Protein AF-0000000082428723 (afdb_homodimer)

Secondary structure (DSSP, 8-state):
----------PPEEEEEEEEE--STT------EEEEEEETTSEEEEES-HHHHHB-S-TT--TT-TT-EEEEEEEEPPPSS-EEEEEEEE---STT--EEEEEEEEEEEETTEEEEEEEEEEEEEE-SSSTT--SEEEEE-S-GGGTTPPPEEEEPP--S------/----------PPEEEEEEEEE--STT------EEEEEEETTSEEEEES-HHHHHB-S-TT--TT-TT-EEEEEEEEPPPSS-EEEEEEEE---STT--EEEEEEEEEEEETTEEEEEEEEEEEEEE-SSSTT--SEEEEE-S-GGGTTPPPEEEEPP--S------

Organism: Cannabis sativa (NCBI:txid3483)

Foldseek 3Di:
DPPPPVPPPADWKKKKKKWFFAQPVLQFAQWFKKKWWDALQQEIEIEGGQCQQFWDPDPPDRPQDRGDITMGMHTDHDDDHATFKMKMFTPQDDDSHKHFTQKMKMWMDDDVGDIDIDIGGFRDILDCPDPVNHRMTIDGRHDPVSVPHHHHYDYGDRPDPPPPPD/DPPPPVPPPADWKKKKKKWFFAQPVLQFAQWFKKKWWDALQQEIEIEGGQCQQFWDPDPPDRPQDRGDITMGMHTDHDDDHATFKMKMFTPQDDDSHKHFTQKMKMWMDDDVGDIDIDIGGFRDILDCPDPVNHRMTIDGRHDPVSVPDHHHYDYGDRPDPPPPPD

Nearest PDB structures (foldseek):
  2p0m-assembly1_A  TM=7.963E-01  e=2.956E-05  Oryctolagus cuniculus
  1lox-assembly1_A  TM=7.844E-01  e=3.499E-05  Oryctolagus cuniculus
  3v92-assembly1_B  TM=7.304E-01  e=1.206E-04  Homo sapiens
  1olp-assembly3_C  TM=6.688E-01  e=3.728E-03  Clostridium sardiniense
  1eth-assembly1_A  TM=5.389E-01  e=3.149E-03  Sus scrofa

Radius of gyration: 21.17 Å; Cα contacts (8 Å, |Δi|>4): 869; chains: 2; bounding box: 64×64×46 Å

InterPro domains:
  IPR001024 PLAT/LH2 domain [PF01477] (15-134)
  IPR001024 PLAT/LH2 domain [PS50095] (13-140)
  IPR036392 PLAT/LH2 domain superfamily [SSF49723] (14-131)

Solvent-accessible surface area (backbone atoms only — not comparable to full-atom values): 17697 Å² total; per-residue (Å²): 132,85,74,72,68,78,76,81,67,76,73,58,17,40,42,36,37,37,36,32,21,25,72,49,88,76,14,21,30,73,38,49,40,31,41,33,39,25,21,49,76,22,40,29,40,33,38,65,36,45,60,74,32,16,52,51,76,34,69,86,56,75,64,50,28,53,55,35,75,43,47,29,46,40,47,25,71,65,70,95,50,63,66,32,30,40,40,40,32,48,68,60,37,63,80,72,26,31,26,25,36,35,31,41,35,42,36,38,36,39,87,98,39,80,67,44,74,43,78,43,80,59,69,42,41,32,14,78,86,41,77,82,46,28,41,59,52,78,45,78,68,42,66,64,93,37,72,81,42,75,70,47,72,45,70,37,56,66,31,61,64,72,76,69,83,117,132,84,74,71,67,78,74,82,68,76,72,58,16,39,42,36,37,37,35,32,20,26,73,49,88,76,13,21,29,73,38,49,40,29,40,34,38,25,21,51,78,22,41,30,39,32,37,66,36,47,60,73,31,16,50,50,75,33,71,88,57,73,64,51,28,54,55,34,75,42,47,29,47,39,48,24,70,66,71,94,50,63,66,32,31,40,40,41,32,48,70,61,38,62,80,72,28,31,27,25,37,35,33,41,34,42,35,38,35,39,86,98,38,80,66,43,72,42,79,43,82,58,69,41,42,31,14,80,88,41,75,82,46,29,41,59,52,77,47,78,68,44,65,64,93,40,73,80,42,76,70,48,73,45,70,37,56,66,32,61,64,73,75,69,84,115

Structure (mmCIF, N/CA/C/O backbone):
data_AF-0000000082428723-model_v1
#
loop_
_entity.id
_entity.type
_entity.pdbx_description
1 polymer 'PLAT domain-containing protein'
#
loop_
_atom_site.group_PDB
_atom_site.id
_atom_site.type_symbol
_atom_site.label_atom_id
_atom_site.label_alt_id
_atom_site.label_comp_id
_atom_site.label_asym_id
_atom_site.label_entity_id
_atom_site.label_seq_id
_atom_site.pdbx_PDB_ins_code
_atom_site.Cartn_x
_atom_site.Cartn_y
_atom_site.Cartn_z
_atom_site.occupancy
_atom_site.B_iso_or_equiv
_atom_site.auth_seq_id
_atom_site.auth_comp_id
_atom_site.auth_asym_id
_atom_site.auth_atom_id
_atom_site.pdbx_PDB_model_num
ATOM 1 N N . MET A 1 1 ? 29.528 -7.958 -28.579 1 22.84 1 MET A N 1
ATOM 2 C CA . MET A 1 1 ? 28.356 -7.12 -28.341 1 22.84 1 MET A CA 1
ATOM 3 C C . MET A 1 1 ? 27.742 -7.416 -26.977 1 22.84 1 MET A C 1
ATOM 5 O O . MET A 1 1 ? 27.227 -8.511 -26.748 1 22.84 1 MET A O 1
ATOM 9 N N . ASN A 1 2 ? 28.43 -6.98 -25.869 1 23.1 2 ASN A N 1
ATOM 10 C CA . ASN A 1 2 ? 28.106 -7.224 -24.467 1 23.1 2 ASN A CA 1
ATOM 11 C C . ASN A 1 2 ? 26.688 -6.772 -24.132 1 23.1 2 ASN A C 1
ATOM 13 O O . ASN A 1 2 ? 26.385 -5.579 -24.175 1 23.1 2 ASN A O 1
ATOM 17 N N . ASN A 1 3 ? 25.653 -7.472 -24.641 1 25.14 3 ASN A N 1
ATOM 18 C CA . ASN A 1 3 ? 24.263 -7.204 -24.286 1 25.14 3 ASN A CA 1
ATOM 19 C C . ASN A 1 3 ? 24.11 -6.923 -22.794 1 25.14 3 ASN A C 1
ATOM 21 O O . ASN A 1 3 ? 24.25 -7.828 -21.97 1 25.14 3 ASN A O 1
ATOM 25 N N . HIS A 1 4 ? 24.62 -5.783 -22.332 1 27.81 4 HIS A N 1
ATOM 26 C CA . HIS A 1 4 ? 24.3 -5.319 -20.987 1 27.81 4 HIS A CA 1
ATOM 27 C C . HIS A 1 4 ? 22.858 -5.648 -20.619 1 27.81 4 HIS A C 1
ATOM 29 O O . HIS A 1 4 ? 21.922 -5.11 -21.216 1 27.81 4 HIS A O 1
ATOM 35 N N . VAL A 1 5 ? 22.477 -6.916 -20.293 1 30.83 5 VAL A N 1
ATOM 36 C CA . VAL A 1 5 ? 21.256 -7.151 -19.529 1 30.83 5 VAL A CA 1
ATOM 37 C C . VAL A 1 5 ? 21.002 -5.977 -18.587 1 30.83 5 VAL A C 1
ATOM 39 O O . VAL A 1 5 ? 21.901 -5.552 -17.857 1 30.83 5 VAL A O 1
ATOM 42 N N . LEU A 1 6 ? 20.442 -4.917 -18.978 1 35.79 6 LEU A N 1
ATOM 43 C CA . LEU A 1 6 ? 19.938 -3.896 -18.066 1 35.79 6 LEU A CA 1
ATOM 44 C C . LEU A 1 6 ? 19.804 -4.448 -16.651 1 35.79 6 LEU A C 1
ATOM 46 O O . LEU A 1 6 ? 19.146 -5.469 -16.438 1 35.79 6 LEU A O 1
ATOM 50 N N . GLN A 1 7 ? 20.8 -4.659 -15.88 1 35.93 7 GLN A N 1
ATOM 51 C CA . GLN A 1 7 ? 20.898 -4.937 -14.451 1 35.93 7 GLN A CA 1
ATOM 52 C C . GLN A 1 7 ? 19.606 -4.568 -13.728 1 35.93 7 GLN A C 1
ATOM 54 O O . GLN A 1 7 ? 19.063 -3.481 -13.933 1 35.93 7 GLN A O 1
ATOM 59 N N . ASP A 1 8 ? 18.689 -5.546 -13.12 1 45.45 8 ASP A N 1
ATOM 60 C CA . ASP A 1 8 ? 17.503 -5.72 -12.287 1 45.45 8 ASP A CA 1
ATOM 61 C C . ASP A 1 8 ? 17.392 -4.606 -11.249 1 45.45 8 ASP A C 1
ATOM 63 O O . ASP A 1 8 ? 18.218 -4.515 -10.337 1 45.45 8 ASP A O 1
ATOM 67 N N . SER A 1 9 ? 17.346 -3.316 -11.579 1 58.51 9 SER A N 1
ATOM 68 C CA . SER A 1 9 ? 17.071 -2.278 -10.592 1 58.51 9 SER A CA 1
ATOM 69 C C . SER A 1 9 ? 16.196 -2.808 -9.461 1 58.51 9 SER A C 1
ATOM 71 O O . SER A 1 9 ? 15.374 -3.702 -9.672 1 58.51 9 SER A O 1
ATOM 73 N N . ASP A 1 10 ? 16.742 -2.723 -8.275 1 69.67 10 ASP A N 1
ATOM 74 C CA . ASP A 1 10 ? 16.026 -3.148 -7.076 1 69.67 10 ASP A CA 1
ATOM 75 C C . ASP A 1 10 ? 14.557 -2.737 -7.138 1 69.67 10 ASP A C 1
ATOM 77 O O . ASP A 1 10 ? 14.237 -1.611 -7.525 1 69.67 10 ASP A O 1
ATOM 81 N N . PRO A 1 11 ? 13.739 -3.7 -7.071 1 84.06 11 PRO A N 1
ATOM 82 C CA . PRO A 1 11 ? 12.314 -3.365 -7.11 1 84.06 11 PRO A CA 1
ATOM 83 C C . PRO A 1 11 ? 11.949 -2.226 -6.161 1 84.06 11 PRO A C 1
ATOM 85 O O . PRO A 1 11 ? 12.571 -2.075 -5.106 1 84.06 11 PRO A O 1
ATOM 88 N N . ASP A 1 12 ? 11.085 -1.421 -6.627 1 94.96 12 ASP A N 1
ATOM 89 C CA . ASP A 1 12 ? 10.578 -0.327 -5.804 1 94.96 12 ASP A CA 1
ATOM 90 C C . ASP A 1 12 ? 9.906 -0.857 -4.539 1 94.96 12 ASP A C 1
ATOM 92 O O . ASP A 1 12 ? 9.471 -2.01 -4.497 1 94.96 12 ASP A O 1
ATOM 96 N N . CYS A 1 13 ? 9.915 -0.063 -3.552 1 98.03 13 CYS A N 1
ATOM 97 C CA . CYS A 1 13 ? 9.083 -0.246 -2.368 1 98.03 13 CYS A CA 1
ATOM 98 C C . CYS A 1 13 ? 7.748 0.473 -2.523 1 98.03 13 CYS A C 1
ATOM 100 O O . CYS A 1 13 ? 7.567 1.261 -3.453 1 98.03 13 CYS A O 1
ATOM 102 N N . VAL A 1 14 ? 6.806 0.039 -1.721 1 98.51 14 VAL A N 1
ATOM 103 C CA . VAL A 1 14 ? 5.501 0.691 -1.723 1 98.51 14 VAL A CA 1
ATOM 104 C C . VAL A 1 14 ? 5.291 1.431 -0.404 1 98.51 14 VAL A C 1
ATOM 106 O O . VAL A 1 14 ? 5.604 0.905 0.667 1 98.51 14 VAL A O 1
ATOM 109 N N . TYR A 1 15 ? 4.847 2.639 -0.506 1 98.76 15 TYR A N 1
ATOM 110 C CA . TYR A 1 15 ? 4.474 3.487 0.621 1 98.76 15 TYR A CA 1
ATOM 111 C C . TYR A 1 15 ? 2.963 3.679 0.683 1 98.76 15 TYR A C 1
ATOM 113 O O . TYR A 1 15 ? 2.331 4.001 -0.326 1 98.76 15 TYR A O 1
ATOM 121 N N . THR A 1 16 ? 2.404 3.401 1.805 1 98.74 16 THR A N 1
ATOM 122 C CA . THR A 1 16 ? 1.001 3.695 2.077 1 98.74 16 THR A CA 1
ATOM 123 C C . THR A 1 16 ? 0.873 4.785 3.137 1 98.74 16 THR A C 1
ATOM 125 O O . THR A 1 16 ? 1.452 4.677 4.22 1 98.74 16 THR A O 1
ATOM 128 N N . VAL A 1 17 ? 0.105 5.786 2.814 1 98.9 17 VAL A N 1
ATOM 129 C CA . VAL A 1 17 ? 0.023 6.96 3.678 1 98.9 17 VAL A CA 1
ATOM 130 C C . VAL A 1 17 ? -1.433 7.227 4.05 1 98.9 17 VAL A C 1
ATOM 132 O O . VAL A 1 17 ? -2.289 7.369 3.173 1 98.9 17 VAL A O 1
ATOM 135 N N . TYR A 1 18 ? -1.76 7.239 5.298 1 98.84 18 TYR A N 1
ATOM 136 C CA . TYR A 1 18 ? -3.013 7.738 5.854 1 98.84 18 TYR A CA 1
ATOM 137 C C . TYR A 1 18 ? -2.847 9.157 6.384 1 98.84 18 TYR A C 1
ATOM 139 O O . TYR A 1 18 ? -1.964 9.421 7.204 1 98.84 18 TYR A O 1
ATOM 147 N N . VAL A 1 19 ? -3.655 10.006 5.883 1 98.88 19 VAL A N 1
ATOM 148 C CA . VAL A 1 19 ? -3.596 11.388 6.346 1 98.88 19 VAL A CA 1
ATOM 149 C C . VAL A 1 19 ? -4.948 11.797 6.927 1 98.88 19 VAL A C 1
ATOM 151 O O . VAL A 1 19 ? -5.974 11.711 6.248 1 98.88 19 VAL A O 1
ATOM 154 N N . ARG A 1 20 ? -4.909 12.304 8.092 1 98.73 20 ARG A N 1
ATOM 155 C CA . ARG A 1 20 ? -6.115 12.84 8.714 1 98.73 20 ARG A CA 1
ATOM 156 C C . ARG A 1 20 ? -6.093 14.365 8.725 1 98.73 20 ARG A C 1
ATOM 158 O O . ARG A 1 20 ? -5.198 14.974 9.315 1 98.73 20 ARG A O 1
ATOM 165 N N . THR A 1 21 ? -7.083 14.882 8.079 1 98.69 21 THR A N 1
ATOM 166 C CA . THR A 1 21 ? -7.329 16.311 8.236 1 98.69 21 THR A CA 1
ATOM 167 C C . THR A 1 21 ? -8.115 16.587 9.515 1 98.69 21 THR A C 1
ATOM 169 O O . THR A 1 21 ? -9.082 15.886 9.819 1 98.69 21 THR A O 1
ATOM 172 N N . GLY A 1 22 ? -7.72 17.558 10.256 1 98.29 22 GLY A N 1
ATOM 173 C CA . GLY A 1 22 ? -8.418 17.888 11.489 1 98.29 22 GLY A CA 1
ATOM 174 C C . GLY A 1 22 ? -9.855 18.319 11.264 1 98.29 22 GLY A C 1
ATOM 175 O O . GLY A 1 22 ? -10.223 18.719 10.158 1 98.29 22 GLY A O 1
ATOM 176 N N . SER A 1 23 ? -10.633 18.284 12.29 1 97.36 23 SER A N 1
ATOM 177 C CA . SER A 1 23 ? -12.045 18.642 12.206 1 97.36 23 SER A CA 1
ATOM 178 C C . SER A 1 23 ? -12.266 20.107 12.565 1 97.36 23 SER A C 1
ATOM 180 O O . SER A 1 23 ? -13.408 20.554 12.697 1 97.36 23 SER A O 1
ATOM 182 N N . ILE A 1 24 ? -11.225 20.814 12.688 1 96.59 24 ILE A N 1
ATOM 183 C CA . ILE A 1 24 ? -11.327 22.23 13.022 1 96.59 24 ILE A CA 1
ATOM 184 C C . ILE A 1 24 ? -11.957 22.991 11.856 1 96.59 24 ILE A C 1
ATOM 186 O O . ILE A 1 24 ? -11.69 22.686 10.692 1 96.59 24 ILE A O 1
ATOM 190 N N . LEU A 1 25 ? -12.745 23.997 12.185 1 95.19 25 LEU A N 1
ATOM 191 C CA . LEU A 1 25 ? -13.405 24.803 11.163 1 95.19 25 LEU A CA 1
ATOM 192 C C . LEU A 1 25 ? -12.399 25.299 10.129 1 95.19 25 LEU A C 1
ATOM 194 O O . LEU A 1 25 ? -11.31 25.753 10.485 1 95.19 25 LEU A O 1
ATOM 198 N N . LYS A 1 26 ? -12.737 25.138 8.866 1 95.65 26 LYS A N 1
ATOM 199 C CA . LYS A 1 26 ? -11.942 25.571 7.72 1 95.65 26 LYS A CA 1
ATOM 200 C C . LYS A 1 2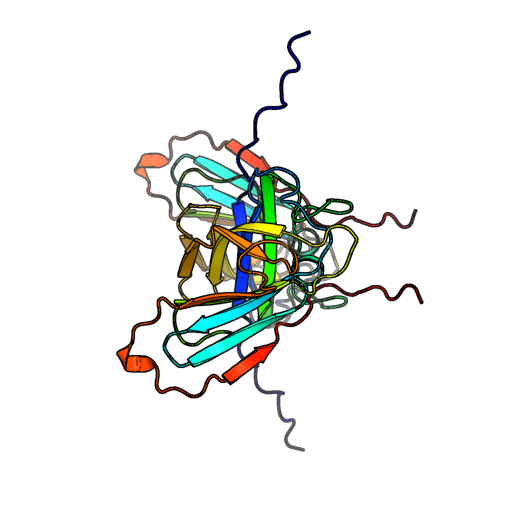6 ? -10.622 24.809 7.647 1 95.65 26 LYS A C 1
ATOM 202 O O . LYS A 1 26 ? -9.639 25.311 7.098 1 95.65 26 LYS A O 1
ATOM 207 N N . GLY A 1 27 ? -10.599 23.672 8.278 1 97.35 27 GLY A N 1
ATOM 208 C CA . GLY A 1 27 ? -9.364 22.908 8.349 1 97.35 27 GLY A CA 1
ATOM 209 C C . GLY A 1 27 ? -9.032 22.187 7.056 1 97.35 27 GLY A C 1
ATOM 210 O O . GLY A 1 27 ? -7.943 21.629 6.912 1 97.35 27 GLY A O 1
ATOM 211 N N . GLY A 1 28 ? -9.951 22.201 6.031 1 97.86 28 GLY A N 1
ATOM 212 C CA . GLY A 1 28 ? -9.72 21.542 4.755 1 97.86 28 GLY A CA 1
ATOM 213 C C . GLY A 1 28 ? -9.015 22.427 3.745 1 97.86 28 GLY A C 1
ATOM 214 O O . GLY A 1 28 ? -8.88 23.634 3.957 1 97.86 28 GLY A O 1
ATOM 215 N N . THR A 1 29 ? -8.536 21.794 2.64 1 98.05 29 THR A N 1
ATOM 216 C CA . THR A 1 29 ? -7.833 22.56 1.617 1 98.05 29 THR A CA 1
ATOM 217 C C . THR A 1 29 ? -7.956 21.883 0.255 1 98.05 29 THR A C 1
ATOM 219 O O . THR A 1 29 ? -8.289 20.699 0.172 1 98.05 29 THR A O 1
ATOM 222 N N . ASP A 1 30 ? -7.674 22.667 -0.723 1 96.86 30 ASP A N 1
ATOM 223 C CA . ASP A 1 30 ? -7.526 22.138 -2.076 1 96.86 30 ASP A CA 1
ATOM 224 C C . ASP A 1 30 ? -6.066 22.167 -2.52 1 96.86 30 ASP A C 1
ATOM 226 O O . ASP A 1 30 ? -5.756 21.851 -3.671 1 96.86 30 ASP A O 1
ATOM 230 N N . SER A 1 31 ? -5.195 22.546 -1.625 1 98.08 31 SER A N 1
ATOM 231 C CA . SER A 1 31 ? -3.772 22.604 -1.945 1 98.08 31 SER A CA 1
ATOM 232 C C . SER A 1 31 ? -3.203 21.211 -2.193 1 98.08 31 SER A C 1
ATOM 234 O O . SER A 1 31 ? -3.824 20.209 -1.833 1 98.08 31 SER A O 1
ATOM 236 N N . LYS A 1 32 ? -2.017 21.176 -2.839 1 97.76 32 LYS A N 1
ATOM 237 C CA . LYS A 1 32 ? -1.298 19.928 -3.075 1 97.76 32 LYS A CA 1
ATOM 238 C C . LYS A 1 32 ? -0.234 19.695 -2.007 1 97.76 32 LYS A C 1
ATOM 240 O O . LYS A 1 32 ? 0.474 20.625 -1.615 1 97.76 32 LYS A O 1
ATOM 245 N N . MET A 1 33 ? -0.139 18.487 -1.651 1 98.56 33 MET A N 1
ATOM 246 C CA . MET A 1 33 ? 0.785 18.159 -0.569 1 98.56 33 MET A CA 1
ATOM 247 C C . MET A 1 33 ? 1.963 17.341 -1.089 1 98.56 33 MET A C 1
ATOM 249 O O . MET A 1 33 ? 1.774 16.378 -1.834 1 98.56 33 MET A O 1
ATOM 253 N N . THR A 1 34 ? 3.143 17.713 -0.716 1 98.59 34 THR A N 1
ATOM 254 C CA . THR A 1 34 ? 4.39 16.983 -0.915 1 98.59 34 THR A CA 1
ATOM 255 C C . THR A 1 34 ? 4.911 16.431 0.408 1 98.59 34 THR A C 1
ATOM 257 O O . THR A 1 34 ? 4.878 17.12 1.43 1 98.59 34 THR A O 1
ATOM 260 N N . VAL A 1 35 ? 5.39 15.205 0.33 1 98.84 35 VAL A N 1
ATOM 261 C CA . VAL A 1 35 ? 5.965 14.64 1.546 1 98.84 35 VAL A CA 1
ATOM 262 C C . VAL A 1 35 ? 7.367 14.108 1.256 1 98.84 35 VAL A C 1
ATOM 264 O O . VAL A 1 35 ? 7.615 13.544 0.188 1 98.84 35 VAL A O 1
ATOM 267 N N . ARG A 1 36 ? 8.243 14.285 2.236 1 98.56 36 ARG A N 1
ATOM 268 C CA . ARG A 1 36 ? 9.545 13.629 2.302 1 98.56 36 ARG A CA 1
ATOM 269 C C . ARG A 1 36 ? 9.661 12.77 3.557 1 98.56 36 ARG A C 1
ATOM 271 O O . ARG A 1 36 ? 9.391 13.239 4.664 1 98.56 36 ARG A O 1
ATOM 278 N N . PHE A 1 37 ? 10.061 11.569 3.313 1 98.6 37 PHE A N 1
ATOM 279 C CA . PHE A 1 37 ? 10.406 10.681 4.417 1 98.6 37 PHE A CA 1
ATOM 280 C C . PHE A 1 37 ? 11.912 10.456 4.481 1 98.6 37 PHE A C 1
ATOM 282 O O . PHE A 1 37 ? 12.572 10.341 3.447 1 98.6 37 PHE A O 1
ATOM 289 N N . TYR A 1 38 ? 12.367 10.295 5.723 1 97.07 38 TYR A N 1
ATOM 290 C CA . TYR A 1 38 ? 13.778 9.989 5.925 1 97.07 38 TYR A CA 1
ATOM 291 C C . TYR A 1 38 ? 13.95 8.798 6.86 1 97.07 38 TYR A C 1
ATOM 293 O O . TYR A 1 38 ? 13.141 8.593 7.769 1 97.07 38 TYR A O 1
ATOM 301 N N . ASP A 1 39 ? 15.047 8.112 6.568 1 96.79 39 ASP A N 1
ATOM 302 C CA . ASP A 1 39 ? 15.431 7.076 7.522 1 96.79 39 ASP A CA 1
ATOM 303 C C . ASP A 1 39 ? 16.633 7.515 8.354 1 96.79 39 ASP A C 1
ATOM 305 O O . ASP A 1 39 ? 17.15 8.619 8.173 1 96.79 39 ASP A O 1
ATOM 309 N N . SER A 1 40 ? 16.995 6.729 9.295 1 94.57 40 SER A N 1
ATOM 310 C CA . SER A 1 40 ? 18.009 7.1 10.276 1 94.57 40 SER A CA 1
ATOM 311 C C . SER A 1 40 ? 19.392 7.181 9.638 1 94.57 40 SER A C 1
ATOM 313 O O . SER A 1 40 ? 20.333 7.695 10.246 1 94.57 40 SER A O 1
ATOM 315 N N . ASN A 1 41 ? 19.544 6.711 8.386 1 93.02 41 ASN A N 1
ATOM 316 C CA . ASN A 1 41 ? 20.83 6.763 7.699 1 93.02 41 ASN A CA 1
ATOM 317 C C . ASN A 1 41 ? 20.947 8.007 6.822 1 93.02 41 ASN A C 1
ATOM 319 O O . ASN A 1 41 ? 21.954 8.195 6.137 1 93.02 41 ASN A O 1
ATOM 323 N N . GLY A 1 42 ? 19.853 8.804 6.79 1 91.43 42 GLY A N 1
ATOM 324 C CA . GLY A 1 42 ? 19.899 10.066 6.068 1 91.43 42 GLY A CA 1
ATOM 325 C C . GLY A 1 42 ? 19.344 9.969 4.66 1 91.43 42 GLY A C 1
ATOM 326 O O . GLY A 1 42 ? 19.344 10.953 3.918 1 91.43 42 GLY A O 1
ATOM 327 N N . TYR A 1 43 ? 18.908 8.826 4.266 1 94.67 43 TYR A N 1
ATOM 328 C CA . TYR A 1 43 ? 18.287 8.665 2.956 1 94.67 43 TYR A CA 1
ATOM 329 C C . TYR A 1 43 ? 16.818 9.07 2.995 1 94.67 43 TYR A C 1
ATOM 331 O O . TYR A 1 43 ? 16.118 8.797 3.974 1 94.67 43 TYR A O 1
ATOM 339 N N . GLY A 1 44 ? 16.392 9.694 1.914 1 97.1 44 GLY A N 1
ATOM 340 C CA . GLY A 1 44 ? 15.018 10.169 1.876 1 97.1 44 GLY A CA 1
ATOM 341 C C . GLY A 1 44 ? 14.309 9.841 0.576 1 97.1 44 GLY A C 1
ATOM 342 O O . GLY A 1 44 ? 14.955 9.578 -0.44 1 97.1 44 GLY A O 1
ATOM 343 N N . VAL A 1 45 ? 13.004 9.789 0.619 1 98.24 45 VAL A N 1
ATOM 344 C CA . VAL A 1 45 ? 12.127 9.681 -0.542 1 98.24 45 VAL A CA 1
ATOM 345 C C . VAL A 1 45 ? 11.146 10.852 -0.558 1 98.24 45 VAL A C 1
ATOM 347 O O . VAL A 1 45 ? 10.551 11.186 0.469 1 98.24 45 VAL A O 1
ATOM 350 N N . GLN A 1 46 ? 11.058 11.459 -1.702 1 98.4 46 GLN A N 1
ATOM 351 C CA . GLN A 1 46 ? 10.113 12.556 -1.881 1 98.4 46 GLN A CA 1
ATOM 352 C C . GLN A 1 46 ? 8.937 12.132 -2.756 1 98.4 46 GLN A C 1
ATOM 354 O O . GLN A 1 46 ? 9.13 11.555 -3.828 1 98.4 46 GLN A O 1
ATOM 359 N N . ILE A 1 47 ? 7.771 12.427 -2.332 1 98.2 47 ILE A N 1
ATOM 360 C CA . ILE A 1 47 ? 6.531 12.196 -3.065 1 98.2 47 ILE A CA 1
ATOM 361 C C . ILE A 1 47 ? 5.84 13.528 -3.343 1 98.2 47 ILE A C 1
ATOM 363 O O . ILE A 1 47 ? 5.298 14.156 -2.43 1 98.2 47 ILE A O 1
ATOM 367 N N . ASN A 1 48 ? 5.874 13.793 -4.611 1 96.89 48 ASN A N 1
ATOM 368 C CA . ASN A 1 48 ? 5.2 15.026 -5.001 1 96.89 48 ASN A CA 1
ATOM 369 C C . ASN A 1 48 ? 3.708 14.802 -5.229 1 96.89 48 ASN A C 1
ATOM 371 O O . ASN A 1 48 ? 3.311 13.802 -5.831 1 96.89 48 ASN A O 1
ATOM 375 N N . ASN A 1 49 ? 2.885 15.685 -4.754 1 97.62 49 ASN A N 1
ATOM 376 C CA . ASN A 1 49 ? 1.443 15.618 -4.968 1 97.62 49 ASN A CA 1
ATOM 377 C C . ASN A 1 49 ? 0.885 14.246 -4.603 1 97.62 49 ASN A C 1
ATOM 379 O O . ASN A 1 49 ? 0.645 13.415 -5.481 1 97.62 49 ASN A O 1
ATOM 383 N N . LEU A 1 50 ? 0.537 14.067 -3.397 1 98.37 50 LEU A N 1
ATOM 384 C CA . LEU A 1 50 ? 0.096 12.79 -2.849 1 98.37 50 LEU A CA 1
ATOM 385 C C . LEU A 1 50 ? -1.099 12.248 -3.627 1 98.37 50 LEU A C 1
ATOM 387 O O . LEU A 1 50 ? -1.15 11.058 -3.944 1 98.37 50 LEU A O 1
ATOM 391 N N . GLU A 1 51 ? -1.966 13.143 -3.967 1 97.34 51 GLU A N 1
ATOM 392 C CA . GLU A 1 51 ? -3.176 12.723 -4.668 1 97.34 51 GLU A CA 1
ATOM 393 C C . GLU A 1 51 ? -2.845 12.133 -6.036 1 97.34 51 GLU A C 1
ATOM 395 O O . GLU A 1 51 ? -3.283 11.029 -6.364 1 97.34 51 GLU A O 1
ATOM 400 N N . ALA A 1 52 ? -2.101 12.807 -6.808 1 95.55 52 ALA A N 1
ATOM 401 C CA . ALA A 1 52 ? -1.761 12.364 -8.157 1 95.55 52 ALA A CA 1
ATOM 402 C C . ALA A 1 52 ? -0.883 11.117 -8.12 1 95.55 52 ALA A C 1
ATOM 404 O O . ALA A 1 52 ? -0.983 10.253 -8.996 1 95.55 52 ALA A O 1
ATOM 405 N N . TRP A 1 53 ? -0.096 11.046 -7.137 1 96.74 53 TRP A N 1
ATOM 406 C CA . TRP A 1 53 ? 0.863 9.953 -7.016 1 96.74 53 TRP A CA 1
ATOM 407 C C . TRP A 1 53 ? 0.158 8.646 -6.67 1 96.74 53 TRP A C 1
ATOM 409 O O . TRP A 1 53 ? 0.489 7.591 -7.215 1 96.74 53 TRP A O 1
ATOM 419 N N . GLY A 1 54 ? -0.812 8.834 -5.672 1 97.18 54 GLY A N 1
ATOM 420 C CA . GLY A 1 54 ? -1.308 7.558 -5.181 1 97.18 54 GLY A CA 1
ATOM 421 C C . GLY A 1 54 ? -2.653 7.668 -4.487 1 97.18 54 GLY A C 1
ATOM 422 O O . GLY A 1 54 ? -2.933 6.924 -3.544 1 97.18 54 GLY A O 1
ATOM 423 N N . GLY A 1 55 ? -3.504 8.564 -4.834 1 97.42 55 GLY A N 1
ATOM 424 C CA . GLY A 1 55 ? -4.812 8.646 -4.202 1 97.42 55 GLY A CA 1
ATOM 425 C C . GLY A 1 55 ? -5.65 7.397 -4.403 1 97.42 55 GLY A C 1
ATOM 426 O O . GLY A 1 55 ? -5.803 6.921 -5.53 1 97.42 55 GLY A O 1
ATOM 427 N N . LEU A 1 56 ? -6.251 6.977 -3.289 1 97.08 56 LEU A N 1
ATOM 428 C CA . LEU A 1 56 ? -6.961 5.706 -3.393 1 97.08 56 LEU A CA 1
ATOM 429 C C . LEU A 1 56 ? -8.45 5.891 -3.119 1 97.08 56 LEU A C 1
ATOM 431 O O . LEU A 1 56 ? -9.182 4.912 -2.959 1 97.08 56 LEU A O 1
ATOM 435 N N . MET A 1 57 ? -8.925 7.161 -3.027 1 96.25 57 MET A N 1
ATOM 436 C CA . MET A 1 57 ? -10.295 7.378 -2.572 1 96.25 57 MET A CA 1
ATOM 437 C C . MET A 1 57 ? -11.267 7.371 -3.747 1 96.25 57 MET A C 1
ATOM 439 O O . MET A 1 57 ? -12.48 7.464 -3.556 1 96.25 57 MET A O 1
ATOM 443 N N . GLY A 1 58 ? -10.757 7.199 -4.93 1 91.26 58 GLY A N 1
ATOM 444 C CA . GLY A 1 58 ? -11.606 7.076 -6.104 1 91.26 58 GLY A CA 1
ATOM 445 C C . GLY A 1 58 ? -11.764 8.379 -6.865 1 91.26 58 GLY A C 1
ATOM 446 O O . GLY A 1 58 ? -11.314 9.431 -6.405 1 91.26 58 GLY A O 1
ATOM 447 N N . PRO A 1 59 ? -12.305 8.25 -7.943 1 90.43 59 PRO A N 1
ATOM 448 C CA . PRO A 1 59 ? -12.469 9.437 -8.784 1 90.43 59 PRO A CA 1
ATOM 449 C C . PRO A 1 59 ? -13.413 10.469 -8.171 1 90.43 59 PRO A C 1
ATOM 451 O O . PRO A 1 59 ? -14.444 10.106 -7.601 1 90.43 59 PRO A O 1
ATOM 454 N N . GLY A 1 60 ? -13.14 11.709 -8.238 1 91.68 60 GLY A N 1
ATOM 455 C CA . GLY A 1 60 ? -14.005 12.797 -7.808 1 91.68 60 GLY A CA 1
ATOM 456 C C . GLY A 1 60 ? -13.945 13.052 -6.314 1 91.68 60 GLY A C 1
ATOM 457 O O . GLY A 1 60 ? -14.601 13.965 -5.809 1 91.68 60 GLY A O 1
ATOM 458 N N . TYR A 1 61 ? -13.306 12.154 -5.657 1 95.44 61 TYR A N 1
ATOM 459 C CA . TYR A 1 61 ? -13.167 12.36 -4.219 1 95.44 61 TYR A CA 1
ATOM 460 C C . TYR A 1 61 ? -12.461 13.677 -3.922 1 95.44 61 TYR A C 1
ATOM 462 O O . TYR A 1 61 ? -11.496 14.039 -4.6 1 95.44 61 TYR A O 1
ATOM 470 N N . ASN A 1 62 ? -12.903 14.441 -2.943 1 96.78 62 ASN A N 1
ATOM 471 C CA . ASN A 1 62 ? -12.301 15.698 -2.511 1 96.78 62 ASN A CA 1
ATOM 472 C C . ASN A 1 62 ? -11.36 15.492 -1.327 1 96.78 62 ASN A C 1
ATOM 474 O O . ASN A 1 62 ? -11.803 15.446 -0.178 1 96.78 62 ASN A O 1
ATOM 478 N N . TYR A 1 63 ? -10.089 15.439 -1.593 1 97.33 63 TYR A N 1
ATOM 479 C CA . TYR A 1 63 ? -9.075 15.132 -0.591 1 97.33 63 TYR A CA 1
ATOM 480 C C . TYR A 1 63 ? -8.875 16.306 0.36 1 97.33 63 TYR A C 1
ATOM 482 O O . TYR A 1 63 ? -9.174 17.452 0.014 1 97.33 63 TYR A O 1
ATOM 490 N N . PHE A 1 64 ? -8.394 15.986 1.597 1 98.32 64 PHE A N 1
ATOM 491 C CA . PHE A 1 64 ? -7.926 16.917 2.617 1 98.32 64 PHE A CA 1
ATOM 492 C C . PHE A 1 64 ? -9.061 17.817 3.091 1 98.32 64 PHE A C 1
ATOM 494 O O . PHE A 1 64 ? -8.84 18.984 3.419 1 98.32 64 PHE A O 1
ATOM 501 N N . GLU A 1 65 ? -10.271 17.346 2.975 1 97.71 65 GLU A N 1
ATOM 502 C CA . GLU A 1 65 ? -11.396 18.062 3.568 1 97.71 65 GLU A CA 1
ATOM 503 C C . GLU A 1 65 ? -11.434 17.874 5.082 1 97.71 65 GLU A C 1
ATOM 505 O O . GLU A 1 65 ? -10.941 16.87 5.601 1 97.71 65 GLU A O 1
ATOM 510 N N . ARG A 1 66 ? -12.079 18.772 5.648 1 97.85 66 ARG A N 1
ATOM 511 C CA . ARG A 1 66 ? -12.213 18.747 7.101 1 97.85 66 ARG A CA 1
ATOM 512 C C . ARG A 1 66 ? -12.754 17.403 7.578 1 97.85 66 ARG A C 1
ATOM 514 O O . ARG A 1 66 ? -13.797 16.945 7.106 1 97.85 66 ARG A O 1
ATOM 521 N N . GLY A 1 67 ? -11.988 16.798 8.48 1 97.55 67 GLY A N 1
ATOM 522 C CA . GLY A 1 67 ? -12.438 15.569 9.114 1 97.55 67 GLY A CA 1
ATOM 523 C C . GLY A 1 67 ? -12.12 14.327 8.302 1 97.55 67 GLY A C 1
ATOM 524 O O . GLY A 1 67 ? -12.255 13.205 8.794 1 97.55 67 GLY A O 1
ATOM 525 N N . ASN A 1 68 ? -11.653 14.502 7.09 1 97.15 68 ASN A N 1
ATOM 526 C CA . ASN A 1 68 ? -11.42 13.366 6.205 1 97.15 68 ASN A CA 1
ATOM 527 C C . ASN A 1 68 ? -10.204 12.555 6.642 1 97.15 68 ASN A C 1
ATOM 529 O O . ASN A 1 68 ? -9.238 13.111 7.168 1 97.15 68 ASN A O 1
ATOM 533 N N . LEU A 1 69 ? -10.244 11.299 6.486 1 98.43 69 LEU A N 1
ATOM 534 C CA . LEU A 1 69 ? -9.096 10.402 6.407 1 98.43 69 LEU A CA 1
ATOM 535 C C . LEU A 1 69 ? -8.821 9.996 4.963 1 98.43 69 LEU A C 1
ATOM 537 O O . LEU A 1 69 ? -9.608 9.263 4.359 1 98.43 69 LEU A O 1
ATOM 541 N N . ASP A 1 70 ? -7.77 10.453 4.405 1 98.28 70 ASP A N 1
ATOM 542 C CA . ASP A 1 70 ? -7.4 10.182 3.02 1 98.28 70 ASP A CA 1
ATOM 543 C C . ASP A 1 70 ? -6.315 9.11 2.941 1 98.28 70 ASP A C 1
ATOM 545 O O . ASP A 1 70 ? -5.418 9.064 3.785 1 98.28 70 ASP A O 1
ATOM 549 N N . ILE A 1 71 ? -6.366 8.271 1.952 1 98.63 71 ILE A N 1
ATOM 550 C CA . ILE A 1 71 ? -5.438 7.158 1.784 1 98.63 71 ILE A CA 1
ATOM 551 C C . ILE A 1 71 ? -4.698 7.299 0.456 1 98.63 71 ILE A C 1
ATOM 553 O O . ILE A 1 71 ? -5.312 7.57 -0.579 1 98.63 71 ILE A O 1
ATOM 557 N N . PHE A 1 72 ? -3.413 7.123 0.507 1 98.04 72 PHE A N 1
ATOM 558 C CA . PHE A 1 72 ? -2.535 7.146 -0.657 1 98.04 72 PHE A CA 1
ATOM 559 C C . PHE A 1 72 ? -1.626 5.922 -0.673 1 98.04 72 PHE A C 1
ATOM 561 O O . PHE A 1 72 ? -1.159 5.476 0.377 1 98.04 72 PHE A O 1
ATOM 568 N N . SER A 1 73 ? -1.315 5.45 -1.869 1 98 73 SER A N 1
ATOM 569 C CA . SER A 1 73 ? -0.346 4.363 -1.972 1 98 73 SER A CA 1
ATOM 570 C C . SER A 1 73 ? 0.309 4.335 -3.349 1 98 73 SER A C 1
ATOM 572 O O . SER A 1 73 ? -0.366 4.503 -4.366 1 98 73 SER A O 1
ATOM 574 N N . GLY A 1 74 ? 1.574 4.133 -3.346 1 97.57 74 GLY A N 1
ATOM 575 C CA . GLY A 1 74 ? 2.336 4.114 -4.585 1 97.57 74 GLY A CA 1
ATOM 576 C C . GLY A 1 74 ? 3.775 3.674 -4.393 1 97.57 74 GLY A C 1
ATOM 577 O O . GLY A 1 74 ? 4.186 3.343 -3.279 1 97.57 74 GLY A O 1
ATOM 578 N N . ARG A 1 75 ? 4.516 3.692 -5.443 1 97.93 75 ARG A N 1
ATOM 579 C CA . ARG A 1 75 ? 5.885 3.187 -5.447 1 97.93 75 ARG A CA 1
ATOM 580 C C . ARG A 1 75 ? 6.884 4.311 -5.189 1 97.93 75 ARG A C 1
ATOM 582 O O . ARG A 1 75 ? 6.606 5.475 -5.484 1 97.93 75 ARG A O 1
ATOM 589 N N . GLY A 1 76 ? 7.932 3.935 -4.668 1 97.48 76 GLY A N 1
ATOM 590 C CA . GLY A 1 76 ? 9.118 4.762 -4.512 1 97.48 76 GLY A CA 1
ATOM 591 C C . GLY A 1 76 ? 10.371 3.959 -4.219 1 97.48 76 GLY A C 1
ATOM 592 O O . GLY A 1 76 ? 10.296 2.762 -3.934 1 97.48 76 GLY A O 1
ATOM 593 N N . PRO A 1 77 ? 11.493 4.648 -4.341 1 96.68 77 PRO A N 1
ATOM 594 C CA . PRO A 1 77 ? 12.73 3.943 -3.999 1 96.68 77 PRO A CA 1
ATOM 595 C C . PRO A 1 77 ? 12.738 3.427 -2.562 1 96.68 77 PRO A C 1
ATOM 597 O O . PRO A 1 77 ? 12.193 4.076 -1.666 1 96.68 77 PRO A O 1
ATOM 600 N N . CYS A 1 78 ? 13.396 2.313 -2.398 1 96.95 78 CYS A N 1
ATOM 601 C CA . CYS A 1 78 ? 13.502 1.755 -1.054 1 96.95 78 CYS A CA 1
ATOM 602 C C . CYS A 1 78 ? 14.494 2.547 -0.211 1 96.95 78 CYS A C 1
ATOM 604 O O . CYS A 1 78 ? 15.548 2.953 -0.704 1 96.95 78 CYS A O 1
ATOM 606 N N . LEU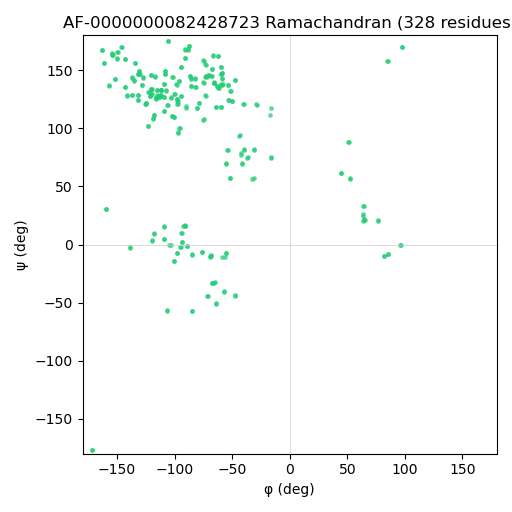 A 1 79 ? 14.073 2.72 1.02 1 96.65 79 LEU A N 1
ATOM 607 C CA . LEU A 1 79 ? 15.015 3.241 2.005 1 96.65 79 LEU A CA 1
ATOM 608 C C . LEU A 1 79 ? 15.813 2.109 2.644 1 96.65 79 LEU A C 1
ATOM 610 O O . LEU A 1 79 ? 15.504 0.933 2.44 1 96.65 79 LEU A O 1
ATOM 614 N N . THR A 1 80 ? 16.812 2.483 3.413 1 95.19 80 THR A N 1
ATOM 615 C CA . THR A 1 80 ? 17.735 1.468 3.912 1 95.19 80 THR A CA 1
ATOM 616 C C . THR A 1 80 ? 17.411 1.108 5.359 1 95.19 80 THR A C 1
ATOM 618 O O . THR A 1 80 ? 17.953 0.141 5.899 1 95.19 80 THR A O 1
ATOM 621 N N . ALA A 1 81 ? 16.616 1.893 5.993 1 96.26 81 ALA A N 1
ATOM 622 C CA . ALA A 1 81 ? 16.155 1.699 7.366 1 96.26 81 ALA A CA 1
ATOM 623 C C . ALA A 1 81 ? 14.73 2.218 7.544 1 96.26 81 ALA A C 1
ATOM 625 O O . ALA A 1 81 ? 14.181 2.863 6.648 1 96.26 81 ALA A O 1
ATOM 626 N N . PRO A 1 82 ? 14.074 1.954 8.669 1 97.46 82 PRO A N 1
ATOM 627 C CA . PRO A 1 82 ? 12.719 2.457 8.904 1 97.46 82 PRO A CA 1
ATOM 628 C C . PRO A 1 82 ? 12.642 3.982 8.873 1 97.46 82 PRO A C 1
ATOM 630 O O . PRO A 1 82 ? 13.589 4.66 9.279 1 97.46 82 PRO A O 1
ATOM 633 N N . ILE A 1 83 ? 11.551 4.438 8.414 1 98.03 83 ILE A N 1
ATOM 634 C CA . ILE A 1 83 ? 11.287 5.872 8.394 1 98.03 83 ILE A CA 1
ATOM 635 C C . ILE A 1 83 ? 11.24 6.408 9.823 1 98.03 83 ILE A C 1
ATOM 637 O O . ILE A 1 83 ? 10.611 5.808 10.697 1 98.03 83 ILE A O 1
ATOM 641 N N . CYS A 1 84 ? 11.855 7.523 10.028 1 98.48 84 CYS A N 1
ATOM 642 C CA . CYS A 1 84 ? 11.819 8.088 11.372 1 98.48 84 CYS A CA 1
ATOM 643 C C . CYS A 1 84 ? 11.617 9.598 11.323 1 98.48 84 CYS A C 1
ATOM 645 O O . CYS A 1 84 ? 11.503 10.247 12.364 1 98.48 84 CYS A O 1
ATOM 647 N N . ALA A 1 85 ? 11.562 10.186 10.056 1 98.12 85 ALA A N 1
ATOM 648 C CA . ALA A 1 85 ? 11.342 11.626 9.956 1 98.12 85 ALA A CA 1
ATOM 649 C C . ALA A 1 85 ? 10.458 11.964 8.759 1 98.12 85 ALA A C 1
ATOM 651 O O . ALA A 1 85 ? 10.402 11.207 7.787 1 98.12 85 ALA A O 1
ATOM 652 N N . LEU A 1 86 ? 9.872 13.141 8.844 1 98.5 86 LEU A N 1
ATOM 653 C CA . LEU A 1 86 ? 8.893 13.612 7.87 1 98.5 86 LEU A CA 1
ATOM 654 C C . LEU A 1 86 ? 9.049 15.109 7.623 1 98.5 86 LEU A C 1
ATOM 656 O O . LEU A 1 86 ? 9.242 15.881 8.565 1 98.5 86 LEU A O 1
ATOM 660 N N . ASN A 1 87 ? 9.003 15.506 6.384 1 98.63 87 ASN A N 1
ATOM 661 C CA . ASN A 1 87 ? 8.719 16.867 5.94 1 98.63 87 ASN A CA 1
ATOM 662 C C . ASN A 1 87 ? 7.459 16.924 5.081 1 98.63 87 ASN A C 1
ATOM 664 O O . ASN A 1 87 ? 7.434 16.39 3.971 1 98.63 87 ASN A O 1
ATOM 668 N N . LEU A 1 88 ? 6.401 17.486 5.635 1 98.92 88 LEU A N 1
ATOM 669 C CA . LEU A 1 88 ? 5.135 17.669 4.934 1 98.92 88 LEU A CA 1
ATOM 670 C C . LEU A 1 88 ? 4.967 19.116 4.484 1 98.92 88 LEU A C 1
ATOM 672 O O . LEU A 1 88 ? 5.051 20.038 5.299 1 98.92 88 LEU A O 1
ATOM 676 N N . THR A 1 89 ? 4.704 19.293 3.203 1 98.87 89 THR A N 1
ATOM 677 C CA . THR A 1 89 ? 4.647 20.648 2.666 1 98.87 89 THR A CA 1
ATOM 678 C C . THR A 1 89 ? 3.391 20.842 1.821 1 98.87 89 THR A C 1
ATOM 680 O O . THR A 1 89 ? 3.098 20.032 0.94 1 98.87 89 THR A O 1
ATOM 683 N N . SER A 1 90 ? 2.664 21.888 2.123 1 98.81 90 SER A N 1
ATOM 684 C CA . SER A 1 90 ? 1.597 22.366 1.25 1 98.81 90 SER A CA 1
ATOM 685 C C . SER A 1 90 ? 2.134 23.331 0.198 1 98.81 90 SER A C 1
ATOM 687 O O . SER A 1 90 ? 2.996 24.161 0.492 1 98.81 90 SER A O 1
ATOM 689 N N . ASP A 1 91 ? 1.586 23.288 -0.962 1 98.31 91 ASP A N 1
ATOM 690 C CA . ASP A 1 91 ? 2.056 24.238 -1.965 1 98.31 91 ASP A CA 1
ATOM 691 C C . ASP A 1 91 ? 1.342 25.581 -1.827 1 98.31 91 ASP A C 1
ATOM 693 O O . ASP A 1 91 ? 1.651 26.531 -2.55 1 98.31 91 ASP A O 1
ATOM 697 N N . GLY A 1 92 ? 0.326 25.623 -0.991 1 97 92 GLY A N 1
ATOM 698 C CA . GLY A 1 92 ? -0.321 26.879 -0.646 1 97 92 GLY A CA 1
ATOM 699 C C . GLY A 1 92 ? -1.248 27.39 -1.732 1 97 92 GLY A C 1
ATOM 700 O O . GLY A 1 92 ? -1.565 28.581 -1.774 1 97 92 GLY A O 1
ATOM 701 N N . THR A 1 93 ? -1.656 26.492 -2.583 1 95.02 93 THR A N 1
ATOM 702 C CA . THR A 1 93 ? -2.505 26.947 -3.678 1 95.02 93 THR A CA 1
ATOM 703 C C . THR A 1 93 ? -3.979 26.856 -3.294 1 95.02 93 THR A C 1
ATOM 705 O O . THR A 1 93 ? -4.329 26.203 -2.309 1 95.02 93 THR A O 1
ATOM 708 N N . GLY A 1 94 ? -4.85 27.471 -4.075 1 87.75 94 GLY A N 1
ATOM 709 C CA . GLY A 1 94 ? -6.288 27.466 -3.857 1 87.75 94 GLY A CA 1
ATOM 710 C C . GLY A 1 94 ? -6.749 28.545 -2.896 1 87.75 94 GLY A C 1
ATOM 711 O O . GLY A 1 94 ? -5.947 29.091 -2.136 1 87.75 94 GLY A O 1
ATOM 712 N N . PRO A 1 95 ? -8.017 28.893 -3.003 1 87.65 95 PRO A N 1
ATOM 713 C CA . PRO A 1 95 ? -8.579 29.819 -2.016 1 87.65 95 PRO A CA 1
ATOM 714 C C . PRO A 1 95 ? -8.633 29.222 -0.612 1 87.65 95 PRO A C 1
ATOM 716 O O . PRO A 1 95 ? -8.919 28.032 -0.454 1 87.65 95 PRO A O 1
ATOM 719 N N . HIS A 1 96 ? -8.316 30.013 0.459 1 87.9 96 HIS A N 1
ATOM 720 C CA . HIS A 1 96 ? -8.308 29.503 1.825 1 87.9 96 HIS A CA 1
ATOM 721 C C . HIS A 1 96 ? -7.45 28.247 1.94 1 87.9 96 HIS A C 1
ATOM 723 O O . HIS A 1 96 ? -7.922 27.209 2.408 1 87.9 96 HIS A O 1
ATOM 729 N N . HIS A 1 97 ? -6.214 28.404 1.539 1 94.56 97 HIS A N 1
ATOM 730 C CA . HIS A 1 97 ? -5.268 27.316 1.317 1 94.56 97 HIS A CA 1
ATOM 731 C C . HIS A 1 97 ? -4.878 26.648 2.631 1 94.56 97 HIS A C 1
ATOM 733 O O . HIS A 1 97 ? -4.19 25.624 2.631 1 94.56 97 HIS A O 1
ATOM 739 N N . GLY A 1 98 ? -5.301 27.294 3.803 1 97.77 98 GLY A N 1
ATOM 740 C CA . GLY A 1 98 ? -4.91 26.694 5.069 1 97.77 98 GLY A CA 1
ATOM 741 C C . GLY A 1 98 ? -5.41 25.271 5.234 1 97.77 98 GLY A C 1
ATOM 742 O O . GLY A 1 98 ? -6.526 24.948 4.823 1 97.77 98 GLY A O 1
ATOM 743 N N . TRP A 1 99 ? -4.589 24.524 5.819 1 98.68 99 TRP A N 1
ATOM 744 C CA . TRP A 1 99 ? -4.904 23.123 6.079 1 98.68 99 TRP A CA 1
ATOM 745 C C . TRP A 1 99 ? -4.485 22.723 7.489 1 98.68 99 TRP A C 1
ATOM 747 O O . TRP A 1 99 ? -3.363 23.008 7.914 1 98.68 99 TRP A O 1
ATOM 757 N N . TYR A 1 100 ? -5.416 22.159 8.158 1 98.77 100 TYR A N 1
ATOM 758 C CA . TYR A 1 100 ? -5.045 21.622 9.463 1 98.77 100 TYR A CA 1
ATOM 759 C C . TYR A 1 100 ? -4.842 20.113 9.395 1 98.77 100 TYR A C 1
ATOM 761 O O . TYR A 1 100 ? -5.808 19.355 9.284 1 98.77 100 TYR A O 1
ATOM 769 N N . CYS A 1 101 ? -3.6 19.747 9.524 1 98.87 101 CYS A N 1
ATOM 770 C CA . CYS A 1 101 ? -3.293 18.321 9.522 1 98.87 101 CYS A CA 1
ATOM 771 C C . CYS A 1 101 ? -3.229 17.775 10.943 1 98.87 101 CYS A C 1
ATOM 773 O O . CYS A 1 101 ? -2.502 18.306 11.784 1 98.87 101 CYS A O 1
ATOM 775 N N . ASN A 1 102 ? -3.936 16.752 11.174 1 98.86 102 ASN A N 1
ATOM 776 C CA . ASN A 1 102 ? -3.898 16.093 12.476 1 98.86 102 ASN A CA 1
ATOM 777 C C . ASN A 1 102 ? -2.743 15.1 12.569 1 98.86 102 ASN A C 1
ATOM 779 O O . ASN A 1 102 ? -1.89 15.215 13.45 1 98.86 102 ASN A O 1
ATOM 783 N N . TYR A 1 103 ? -2.692 14.152 11.688 1 98.9 103 TYR A N 1
ATOM 784 C CA . TYR A 1 103 ? -1.576 13.214 11.683 1 98.9 103 TYR A CA 1
ATOM 785 C C . TYR A 1 103 ? -1.359 12.633 10.291 1 98.9 103 TYR A C 1
ATOM 787 O O . TYR A 1 103 ? -2.22 12.76 9.417 1 98.9 103 TYR A O 1
ATOM 795 N N . LEU A 1 104 ? -0.272 12.046 10.055 1 98.92 104 LEU A N 1
ATOM 796 C CA . LEU A 1 104 ? 0.125 11.25 8.9 1 98.92 104 LEU A CA 1
ATOM 797 C C . LEU A 1 104 ? 0.766 9.937 9.339 1 98.92 104 LEU A C 1
ATOM 799 O O . LEU A 1 104 ? 1.7 9.936 10.144 1 98.92 104 LEU A O 1
ATOM 803 N N . GLU A 1 105 ? 0.266 8.862 8.904 1 98.93 105 GLU A N 1
ATOM 804 C CA . GLU A 1 105 ? 0.811 7.537 9.183 1 98.93 105 GLU A CA 1
ATOM 805 C C . GLU A 1 105 ? 1.299 6.861 7.905 1 98.93 105 GLU A C 1
ATOM 807 O O . GLU A 1 105 ? 0.549 6.745 6.933 1 98.93 105 GLU A O 1
ATOM 812 N N . VAL A 1 106 ? 2.57 6.413 7.903 1 98.94 106 VAL A N 1
ATOM 813 C CA . VAL A 1 106 ? 3.137 5.817 6.698 1 98.94 106 VAL A CA 1
ATOM 814 C C . VAL A 1 106 ? 3.571 4.382 6.987 1 98.94 106 VAL A C 1
ATOM 816 O O . VAL A 1 106 ? 4.117 4.094 8.054 1 98.94 106 VAL A O 1
ATOM 819 N N . THR A 1 107 ? 3.241 3.502 6.13 1 98.84 107 THR A N 1
ATOM 820 C CA . THR A 1 107 ? 3.739 2.131 6.092 1 98.84 107 THR A CA 1
ATOM 821 C C . THR A 1 107 ? 4.555 1.887 4.826 1 98.84 107 THR A C 1
ATOM 823 O O . THR A 1 107 ? 4.168 2.319 3.738 1 98.84 107 THR A O 1
ATOM 826 N N . THR A 1 108 ? 5.69 1.289 4.987 1 98.75 108 THR A N 1
ATOM 827 C CA . THR A 1 108 ? 6.528 0.905 3.856 1 98.75 108 THR A CA 1
ATOM 828 C C . THR A 1 108 ? 6.697 -0.61 3.798 1 98.75 108 THR A C 1
ATOM 830 O O . THR A 1 108 ? 6.78 -1.271 4.835 1 98.75 108 THR A O 1
ATOM 833 N N . THR A 1 109 ? 6.752 -1.098 2.631 1 98.52 109 THR A N 1
ATOM 834 C CA . THR A 1 109 ? 7.044 -2.51 2.41 1 98.52 109 THR A CA 1
ATOM 835 C C . THR A 1 109 ? 7.768 -2.712 1.082 1 98.52 109 THR A C 1
ATOM 837 O O . THR A 1 109 ? 7.711 -1.852 0.201 1 98.52 109 THR A O 1
ATOM 840 N N . GLY A 1 110 ? 8.43 -3.785 0.92 1 97.73 110 GLY A N 1
ATOM 841 C CA . GLY A 1 110 ? 9.094 -4.277 -0.277 1 97.73 110 GLY A CA 1
ATOM 842 C C . GLY A 1 110 ? 9.129 -5.791 -0.36 1 97.73 110 GLY A C 1
ATOM 843 O O . GLY A 1 110 ? 8.793 -6.479 0.606 1 97.73 110 GLY A O 1
ATOM 844 N N . ALA A 1 111 ? 9.448 -6.224 -1.553 1 97.65 111 ALA A N 1
ATOM 845 C CA . ALA A 1 111 ? 9.603 -7.671 -1.683 1 97.65 111 ALA A CA 1
ATOM 846 C C . ALA A 1 111 ? 10.691 -8.192 -0.749 1 97.65 111 ALA A C 1
ATOM 848 O O . ALA A 1 111 ? 11.85 -7.78 -0.844 1 97.65 111 ALA A O 1
ATOM 849 N N . HIS A 1 112 ? 10.338 -9.08 0.204 1 97.5 112 HIS A N 1
ATOM 850 C CA . HIS A 1 112 ? 11.239 -9.7 1.169 1 97.5 112 HIS A CA 1
ATOM 851 C C . HIS A 1 112 ? 11.848 -8.659 2.102 1 97.5 112 HIS A C 1
ATOM 853 O O . HIS A 1 112 ? 12.983 -8.817 2.558 1 97.5 112 HIS A O 1
ATOM 859 N N . ILE A 1 113 ? 11.228 -7.554 2.199 1 97.31 113 ILE A N 1
ATOM 860 C CA . ILE A 1 113 ? 11.576 -6.51 3.157 1 97.31 113 ILE A CA 1
ATOM 861 C C . ILE A 1 113 ? 10.462 -6.368 4.192 1 97.31 113 ILE A C 1
ATOM 863 O O . ILE A 1 113 ? 9.296 -6.185 3.837 1 97.31 113 ILE A O 1
ATOM 867 N N . ASP A 1 114 ? 10.816 -6.415 5.451 1 97.7 114 ASP A N 1
ATOM 868 C CA . ASP A 1 114 ? 9.818 -6.298 6.509 1 97.7 114 ASP A CA 1
ATOM 869 C C . ASP A 1 114 ? 9.072 -4.969 6.415 1 97.7 114 ASP A C 1
ATOM 871 O O . ASP A 1 114 ? 9.679 -3.926 6.164 1 97.7 114 ASP A O 1
ATOM 875 N N . CYS A 1 115 ? 7.774 -5.035 6.604 1 98.65 115 CYS A N 1
ATOM 876 C CA . CYS A 1 115 ? 7.03 -3.78 6.626 1 98.65 115 CYS A CA 1
ATOM 877 C C . CYS A 1 115 ? 7.348 -2.979 7.883 1 98.65 115 CYS A C 1
ATOM 879 O O . CYS A 1 115 ? 7.625 -3.554 8.937 1 98.65 115 CYS A O 1
ATOM 881 N N . ASN A 1 116 ? 7.358 -1.711 7.767 1 98.63 116 ASN A N 1
ATOM 882 C CA . ASN A 1 116 ? 7.543 -0.76 8.857 1 98.63 116 ASN A CA 1
ATOM 883 C C . ASN A 1 116 ? 6.486 0.341 8.825 1 98.63 116 ASN A C 1
ATOM 885 O O . ASN A 1 116 ? 6.006 0.716 7.754 1 98.63 116 ASN A O 1
ATOM 889 N N . GLN A 1 117 ? 6.137 0.774 9.952 1 98.75 117 GLN A N 1
ATOM 890 C CA . GLN A 1 117 ? 5.077 1.767 10.089 1 98.75 117 GLN A CA 1
ATOM 891 C C . GLN A 1 117 ? 5.474 2.865 11.071 1 98.75 117 GLN A C 1
ATOM 893 O O . GLN A 1 117 ? 6.1 2.59 12.097 1 98.75 117 GLN A O 1
ATOM 898 N N . LYS A 1 118 ? 5.118 4.098 10.77 1 98.83 118 LYS A N 1
ATOM 899 C CA . LYS A 1 118 ? 5.407 5.245 11.625 1 98.83 118 LYS A CA 1
ATOM 900 C C . LYS A 1 118 ? 4.238 6.226 11.642 1 98.83 118 LYS A C 1
ATOM 902 O O . LYS A 1 118 ? 3.721 6.603 10.589 1 98.83 118 LYS A O 1
ATOM 907 N N . LEU A 1 119 ? 3.825 6.559 12.8 1 98.87 119 LEU A N 1
ATOM 908 C CA . LEU A 1 119 ? 2.826 7.604 13.002 1 98.87 119 LEU A CA 1
ATOM 909 C C . LEU A 1 119 ? 3.491 8.928 13.362 1 98.87 119 LEU A C 1
ATOM 911 O O . LEU A 1 119 ? 4.265 8.999 14.32 1 98.87 119 LEU A O 1
ATOM 915 N N . PHE A 1 120 ? 3.2 9.965 12.615 1 98.91 120 PHE A N 1
ATOM 916 C CA . PHE A 1 120 ? 3.616 11.325 12.936 1 98.91 120 PHE A CA 1
ATOM 917 C C . PHE A 1 120 ? 2.421 12.17 13.363 1 98.91 120 PHE A C 1
ATOM 919 O O . PHE A 1 120 ? 1.529 12.445 12.558 1 98.91 120 PHE A O 1
ATOM 926 N N . THR A 1 121 ? 2.424 12.585 14.575 1 98.84 121 THR A N 1
ATOM 927 C CA . THR A 1 121 ? 1.458 13.584 15.019 1 98.84 121 THR A CA 1
ATOM 928 C C . THR A 1 121 ? 1.886 14.982 14.58 1 98.84 121 THR A C 1
ATOM 930 O O . THR A 1 121 ? 2.98 15.437 14.92 1 98.84 121 THR A O 1
ATOM 933 N N . ILE A 1 122 ? 1.01 15.612 13.832 1 98.8 122 ILE A N 1
ATOM 934 C CA . ILE A 1 122 ? 1.37 16.906 13.264 1 98.8 122 ILE A CA 1
ATOM 935 C C . ILE A 1 122 ? 0.62 18.017 13.996 1 98.8 122 ILE A C 1
ATOM 937 O O . ILE A 1 122 ? 1.237 18.9 14.596 1 98.8 122 ILE A O 1
ATOM 941 N N . GLU A 1 123 ? -0.71 18.002 14.055 1 98.66 123 GLU A N 1
ATOM 942 C CA . GLU A 1 123 ? -1.545 18.969 14.762 1 98.66 123 GLU A CA 1
ATOM 943 C C . GLU A 1 123 ? -1.067 20.397 14.514 1 98.66 123 GLU A C 1
ATOM 945 O O . GLU A 1 123 ? -0.799 21.14 15.459 1 98.66 123 GLU A O 1
ATOM 950 N N . GLN A 1 124 ? -1.109 20.74 13.324 1 98.7 124 GLN A N 1
ATOM 951 C CA . GLN A 1 124 ? -0.58 22.034 12.905 1 98.7 124 GLN A CA 1
ATOM 952 C C . GLN A 1 124 ? -1.305 22.549 11.665 1 98.7 124 GLN A C 1
ATOM 954 O O . GLN A 1 124 ? -1.61 21.778 10.753 1 98.7 124 GLN A O 1
ATOM 959 N N . TRP A 1 125 ? -1.527 23.795 11.615 1 98.58 125 TRP A N 1
ATOM 960 C CA . TRP A 1 125 ? -1.915 24.479 10.386 1 98.58 125 TRP A CA 1
ATOM 961 C C . TRP A 1 125 ? -0.733 24.593 9.429 1 98.58 125 TRP A C 1
ATOM 963 O O . TRP A 1 125 ? 0.364 24.987 9.833 1 98.58 125 TRP A O 1
ATOM 973 N N . LEU A 1 126 ? -0.891 24.204 8.279 1 98.81 126 LEU A N 1
ATOM 974 C CA . LEU A 1 126 ? -0.03 24.625 7.178 1 98.81 126 LEU A CA 1
ATOM 975 C C . LEU A 1 126 ? -0.664 25.773 6.401 1 98.81 126 LEU A C 1
ATOM 977 O O . LEU A 1 126 ? -1.486 25.546 5.51 1 98.81 126 LEU A O 1
ATOM 981 N N . ALA A 1 127 ? -0.256 26.934 6.756 1 98.12 127 ALA A N 1
ATOM 982 C CA . ALA A 1 127 ? -0.904 28.146 6.262 1 98.12 127 ALA A CA 1
ATOM 983 C C . ALA A 1 127 ? 0.001 29.362 6.434 1 98.12 127 ALA A C 1
ATOM 985 O O . ALA A 1 127 ? 0.865 29.381 7.314 1 98.12 127 ALA A O 1
ATOM 986 N N . THR A 1 128 ? -0.293 30.292 5.617 1 96.95 128 THR A N 1
ATOM 987 C CA . THR A 1 128 ? 0.478 31.524 5.744 1 96.95 128 THR A CA 1
ATOM 988 C C . THR A 1 128 ? -0.287 32.558 6.565 1 96.95 128 THR A C 1
ATOM 990 O O . THR A 1 128 ? 0.271 33.585 6.955 1 96.95 128 THR A O 1
ATOM 993 N N . ASP A 1 129 ? -1.53 32.341 6.93 1 95.27 129 ASP A N 1
ATOM 994 C CA . ASP A 1 129 ? -2.374 33.345 7.571 1 95.27 129 ASP A CA 1
ATOM 995 C C . ASP A 1 129 ? -2.836 32.875 8.949 1 95.27 129 ASP A C 1
ATOM 997 O O . ASP A 1 129 ? -3.716 33.488 9.557 1 95.27 129 ASP A O 1
ATOM 1001 N N . THR A 1 130 ? -2.39 31.79 9.34 1 95.78 130 THR A N 1
ATOM 1002 C CA . THR A 1 130 ? -2.654 31.269 10.677 1 95.78 130 THR A CA 1
ATOM 1003 C C . THR A 1 130 ? -1.387 30.674 11.285 1 95.78 130 THR A C 1
ATOM 1005 O O . THR A 1 130 ? -0.573 30.078 10.578 1 95.78 130 THR A O 1
ATOM 1008 N N . SER A 1 131 ? -1.238 30.857 12.592 1 96.76 131 SER A N 1
ATOM 1009 C CA . SER A 1 131 ? -0.067 30.301 13.262 1 96.76 131 SER A CA 1
ATOM 1010 C C . SER A 1 131 ? 0.075 28.809 12.979 1 96.76 131 SER A C 1
ATOM 1012 O O . SER A 1 131 ? -0.908 28.066 13.027 1 96.76 131 SER A O 1
ATOM 1014 N N . PRO A 1 132 ? 1.371 28.267 12.684 1 98.22 132 PRO A N 1
ATOM 1015 C CA . PRO A 1 132 ? 2.65 28.962 12.846 1 98.22 132 PRO A CA 1
ATOM 1016 C C . PRO A 1 132 ? 3.08 29.706 11.583 1 98.22 132 PRO A C 1
ATOM 1018 O O . PRO A 1 132 ? 4.259 30.035 11.428 1 98.22 132 PRO A O 1
ATOM 1021 N N . TYR A 1 133 ? 2.218 29.947 10.638 1 97.94 133 TYR A N 1
ATOM 1022 C CA . TYR A 1 133 ? 2.404 30.723 9.417 1 97.94 133 TYR A CA 1
ATOM 1023 C C . TYR A 1 133 ? 3.439 30.07 8.509 1 97.94 133 TYR A C 1
ATOM 1025 O O . TYR A 1 133 ? 4.286 30.755 7.93 1 97.94 133 TYR A O 1
ATOM 1033 N N . GLU A 1 134 ? 3.448 28.733 8.567 1 98.39 134 GLU A N 1
ATOM 1034 C CA . GLU A 1 134 ? 4.338 27.913 7.751 1 98.39 134 GLU A CA 1
ATOM 1035 C C . GLU A 1 134 ? 3.547 26.964 6.854 1 98.39 134 GLU A C 1
ATOM 1037 O O . GLU A 1 134 ? 2.532 26.406 7.275 1 98.39 134 GLU A O 1
ATOM 1042 N N . LEU A 1 135 ? 4.094 26.771 5.755 1 98.74 135 LEU A N 1
ATOM 1043 C CA . LEU A 1 135 ? 3.472 25.824 4.836 1 98.74 135 LEU A CA 1
ATOM 1044 C C . LEU A 1 135 ? 4.072 24.432 5.002 1 98.74 135 LEU A C 1
ATOM 1046 O O . LEU A 1 135 ? 3.686 23.497 4.296 1 98.74 135 LEU A O 1
ATOM 1050 N N . THR A 1 136 ? 4.978 24.306 5.93 1 98.76 136 THR A N 1
ATOM 1051 C CA . THR A 1 136 ? 5.699 23.052 6.117 1 98.76 136 THR A CA 1
ATOM 1052 C C . THR A 1 136 ? 5.631 22.601 7.574 1 98.76 136 THR A C 1
ATOM 1054 O O . THR A 1 136 ? 5.746 23.42 8.488 1 98.76 136 THR A O 1
ATOM 1057 N N . ALA A 1 137 ? 5.417 21.346 7.791 1 98.83 137 ALA A N 1
ATOM 1058 C CA . ALA A 1 137 ? 5.54 20.696 9.093 1 98.83 137 ALA A CA 1
ATOM 1059 C C . ALA A 1 137 ? 6.65 19.648 9.08 1 98.83 137 ALA A C 1
ATOM 1061 O O . ALA A 1 137 ? 6.661 18.757 8.228 1 98.83 137 ALA A O 1
ATOM 1062 N N . ILE A 1 138 ? 7.598 19.719 10.025 1 98.57 138 ILE A N 1
ATOM 1063 C CA . ILE A 1 138 ? 8.721 18.793 10.138 1 98.57 138 ILE A CA 1
ATOM 1064 C C . ILE A 1 138 ? 8.611 18.007 11.443 1 98.57 138 ILE A C 1
ATOM 1066 O O . ILE A 1 138 ? 8.352 18.583 12.502 1 98.57 138 ILE A O 1
ATOM 1070 N N . ARG A 1 139 ? 8.703 16.731 11.337 1 98.48 139 ARG A N 1
ATOM 1071 C CA . ARG A 1 139 ? 8.822 15.834 12.482 1 98.48 139 ARG A CA 1
ATOM 1072 C C . ARG A 1 139 ? 10.046 14.934 12.347 1 98.48 139 ARG A C 1
ATOM 1074 O O . ARG A 1 139 ? 10.179 14.202 11.364 1 98.48 139 ARG A O 1
ATOM 1081 N N . ASP A 1 140 ? 10.931 15.025 13.324 1 96.45 140 ASP A N 1
ATOM 1082 C CA . ASP A 1 140 ? 12.166 14.247 13.301 1 96.45 140 ASP A CA 1
ATOM 1083 C C . ASP A 1 140 ? 12.292 13.381 14.552 1 96.45 140 ASP A C 1
ATOM 1085 O O . ASP A 1 140 ? 12.7 13.864 15.611 1 96.45 140 ASP A O 1
ATOM 1089 N N . ASP A 1 141 ? 12.025 12.126 14.448 1 96.96 141 ASP A N 1
ATOM 1090 C CA . ASP A 1 141 ? 12.1 11.168 15.547 1 96.96 141 ASP A CA 1
ATOM 1091 C C . ASP A 1 141 ? 13.275 10.211 15.363 1 96.96 141 ASP A C 1
ATOM 1093 O O . ASP A 1 141 ? 13.298 9.128 15.952 1 96.96 141 ASP A O 1
ATOM 1097 N N . CYS A 1 142 ? 14.183 10.597 14.449 1 95.36 142 CYS A N 1
ATOM 1098 C CA . CYS A 1 142 ? 15.34 9.74 14.217 1 95.36 142 CYS A CA 1
ATOM 1099 C C . CYS A 1 142 ? 16.252 9.712 15.437 1 95.36 142 CYS A C 1
ATOM 1101 O O . CYS A 1 142 ? 16.354 10.703 16.164 1 95.36 142 CYS A O 1
ATOM 1103 N N . PRO A 1 143 ? 16.91 8.619 15.566 1 89.19 143 PRO A N 1
ATOM 1104 C CA . PRO A 1 143 ? 17.899 8.587 16.646 1 89.19 143 PRO A CA 1
ATOM 1105 C C . PRO A 1 143 ? 19.036 9.585 16.435 1 89.19 143 PRO A C 1
ATOM 1107 O O . PRO A 1 143 ? 19.476 9.795 15.302 1 89.19 143 PRO A O 1
ATOM 1110 N N . LYS A 1 144 ? 19.248 10.518 17.237 1 73.24 144 LYS A N 1
ATOM 1111 C CA . LYS A 1 144 ? 20.134 11.679 17.227 1 73.24 144 LYS A CA 1
ATOM 1112 C C . LYS A 1 144 ? 21.551 11.285 16.822 1 73.24 144 LYS A C 1
ATOM 1114 O O . LYS A 1 144 ? 22.251 12.056 16.161 1 73.24 144 LYS A O 1
ATOM 1119 N N . ASP A 1 145 ? 22.059 10.274 17.296 1 63.13 145 ASP A N 1
ATOM 1120 C CA . ASP A 1 145 ? 23.461 10.016 16.983 1 63.13 145 ASP A CA 1
ATOM 1121 C C . ASP A 1 145 ? 23.692 9.996 15.473 1 63.13 145 ASP A C 1
ATOM 1123 O O . ASP A 1 145 ? 24.833 10.073 15.014 1 63.13 145 ASP A O 1
ATOM 1127 N N . LEU A 1 146 ? 22.608 10.059 14.728 1 57.2 146 LEU A N 1
ATOM 1128 C CA . LEU A 1 146 ? 22.757 9.858 13.291 1 57.2 146 LEU A CA 1
ATOM 1129 C C . LEU A 1 146 ? 22.652 11.182 12.542 1 57.2 146 LEU A C 1
ATOM 1131 O O . LEU A 1 146 ? 22.635 11.204 11.31 1 57.2 146 LEU A O 1
ATOM 1135 N N . ASN A 1 147 ? 22.458 12.248 13.219 1 54.23 147 ASN A N 1
ATOM 1136 C CA . ASN A 1 147 ? 22.12 13.568 12.699 1 54.23 147 ASN A CA 1
ATOM 1137 C C . ASN A 1 147 ? 23.181 14.075 11.726 1 54.23 147 ASN A C 1
ATOM 1139 O O . ASN A 1 147 ? 22.987 15.099 11.068 1 54.23 147 ASN A O 1
ATOM 1143 N N . ASN A 1 148 ? 24.313 13.382 11.678 1 57.18 148 ASN A N 1
ATOM 1144 C CA . ASN A 1 148 ? 25.384 13.988 10.894 1 57.18 148 ASN A CA 1
ATOM 1145 C C . ASN A 1 148 ? 25.344 13.526 9.44 1 57.18 148 ASN A C 1
ATOM 1147 O O . ASN A 1 148 ? 26.332 13.658 8.715 1 57.18 148 ASN A O 1
ATOM 1151 N N . HIS A 1 149 ? 24.166 12.953 9.094 1 61.63 149 HIS A N 1
ATOM 1152 C CA . HIS A 1 149 ? 24.331 12.434 7.742 1 61.63 149 HIS A CA 1
ATOM 1153 C C . HIS A 1 149 ? 23.727 13.381 6.71 1 61.63 149 HIS A C 1
ATOM 1155 O O . HIS A 1 149 ? 22.729 14.05 6.986 1 61.63 149 HIS A O 1
ATOM 1161 N N . ARG A 1 150 ? 24.545 13.675 5.725 1 68.68 150 ARG A N 1
ATOM 1162 C CA . ARG A 1 150 ? 24.027 14.316 4.521 1 68.68 150 ARG A CA 1
ATOM 1163 C C . ARG A 1 150 ? 22.809 13.571 3.985 1 68.68 150 ARG A C 1
ATOM 1165 O O . ARG A 1 150 ? 22.852 12.352 3.801 1 68.68 150 ARG A O 1
ATOM 1172 N N . ARG A 1 151 ? 21.655 14.259 3.824 1 80.21 151 ARG A N 1
ATOM 1173 C CA . ARG A 1 151 ? 20.414 13.65 3.357 1 80.21 151 ARG A CA 1
ATOM 1174 C C . ARG A 1 151 ? 20.412 13.505 1.839 1 80.21 151 ARG A C 1
ATOM 1176 O O . ARG A 1 151 ? 20.725 14.455 1.119 1 80.21 151 ARG A O 1
ATOM 1183 N N . GLU A 1 152 ? 20.349 12.281 1.347 1 88.42 152 GLU A N 1
ATOM 1184 C CA . GLU A 1 152 ? 20.144 11.966 -0.063 1 88.42 152 GLU A CA 1
ATOM 1185 C C . GLU A 1 152 ? 18.678 11.656 -0.352 1 88.42 152 GLU A C 1
ATOM 1187 O O . GLU A 1 152 ? 18.109 10.727 0.225 1 88.42 152 GLU A O 1
ATOM 1192 N N . ILE A 1 153 ? 18.144 12.446 -1.225 1 93.59 153 ILE A N 1
ATOM 1193 C CA . ILE A 1 153 ? 16.711 12.319 -1.468 1 93.59 153 ILE A CA 1
ATOM 1194 C C . ILE A 1 153 ? 16.472 11.806 -2.887 1 93.59 153 ILE A C 1
ATOM 1196 O O . ILE A 1 153 ? 17.035 12.336 -3.848 1 93.59 153 ILE A O 1
ATOM 1200 N N . LYS A 1 154 ? 15.704 10.753 -3.011 1 93.8 154 LYS A N 1
ATOM 1201 C CA . LYS A 1 154 ? 15.196 10.272 -4.292 1 93.8 154 LYS A CA 1
ATOM 1202 C C . LYS A 1 154 ? 13.699 10.535 -4.423 1 93.8 154 LYS A C 1
ATOM 1204 O O . LYS A 1 154 ? 12.973 10.53 -3.427 1 93.8 154 LYS A O 1
ATOM 1209 N N . THR A 1 155 ? 13.207 10.753 -5.671 1 93.55 155 THR A N 1
ATOM 1210 C CA . THR A 1 155 ? 11.806 11.089 -5.899 1 93.55 155 THR A CA 1
ATOM 1211 C C . THR A 1 155 ? 11.013 9.85 -6.307 1 93.55 155 THR A C 1
ATOM 1213 O O . THR A 1 155 ? 11.482 9.044 -7.113 1 93.55 155 THR A O 1
ATOM 1216 N N . ALA A 1 156 ? 9.837 9.76 -5.735 1 92.34 156 ALA A N 1
ATOM 1217 C CA . ALA A 1 156 ? 8.933 8.679 -6.118 1 92.34 156 ALA A CA 1
ATOM 1218 C C . ALA A 1 156 ? 8.335 8.928 -7.5 1 92.34 156 ALA A C 1
ATOM 1220 O O . ALA A 1 156 ? 8.131 10.078 -7.896 1 92.34 156 ALA A O 1
ATOM 1221 N N . HIS A 1 157 ? 8.176 7.78 -8.191 1 77.57 157 HIS A N 1
ATOM 1222 C CA . HIS A 1 157 ? 7.627 7.834 -9.541 1 77.57 157 HIS A CA 1
ATOM 1223 C C . HIS A 1 157 ? 6.102 7.814 -9.518 1 77.57 157 HIS A C 1
ATOM 1225 O O . HIS A 1 157 ? 5.499 7.248 -8.604 1 77.57 157 HIS A O 1
ATOM 1231 N N . HIS A 1 158 ? 5.546 8.587 -10.469 1 67.93 158 HIS A N 1
ATOM 1232 C CA . HIS A 1 158 ? 4.098 8.563 -10.643 1 67.93 158 HIS A CA 1
ATOM 1233 C C . HIS A 1 158 ? 3.647 7.279 -11.331 1 67.93 158 HIS A C 1
ATOM 1235 O O . HIS A 1 158 ? 4.252 6.852 -12.316 1 67.93 158 HIS A O 1
ATOM 1241 N N . SER A 1 159 ? 3.035 6.429 -10.607 1 56.08 159 SER A N 1
ATOM 1242 C CA . SER A 1 159 ? 2.57 5.206 -11.253 1 56.08 159 SER A CA 1
ATOM 1243 C C . SER A 1 159 ? 1.491 5.503 -12.29 1 56.08 159 SER A C 1
ATOM 1245 O O . SER A 1 159 ? 1.293 4.728 -13.227 1 56.08 159 SER A O 1
ATOM 1247 N N . HIS A 1 160 ? 0.596 6.55 -12.119 1 52.45 160 HIS A N 1
ATOM 1248 C CA . HIS A 1 160 ? -0.594 6.591 -12.96 1 52.45 160 HIS A CA 1
ATOM 1249 C C . HIS A 1 160 ? -0.338 7.38 -14.24 1 52.45 160 HIS A C 1
ATOM 1251 O O . HIS A 1 160 ? 0.303 8.433 -14.208 1 52.45 160 HIS A O 1
ATOM 1257 N N . ALA A 1 161 ? -0.463 6.612 -15.429 1 40.17 161 ALA A N 1
ATOM 1258 C CA . ALA A 1 161 ? -0.478 7.242 -16.747 1 40.17 161 ALA A CA 1
ATOM 1259 C C . ALA A 1 161 ? -1.348 8.495 -16.747 1 40.17 161 ALA A C 1
ATOM 1261 O O . ALA A 1 161 ? -2.539 8.431 -16.432 1 40.17 161 ALA A O 1
ATOM 1262 N N . LEU A 1 162 ? -0.898 9.674 -16.552 1 35.59 162 LEU A N 1
ATOM 1263 C CA . LEU A 1 162 ? -1.676 10.829 -16.985 1 35.59 162 LEU A CA 1
ATOM 1264 C C . LEU A 1 162 ? -2.04 10.716 -18.462 1 35.59 162 LEU A C 1
ATOM 1266 O O . LEU A 1 162 ? -1.157 10.629 -19.318 1 35.59 162 LEU A O 1
ATOM 1270 N N . THR A 1 163 ? -3.117 9.941 -18.834 1 32.59 163 THR A N 1
ATOM 1271 C CA . THR A 1 163 ? -3.624 10.191 -20.179 1 32.59 163 THR A CA 1
ATOM 1272 C C . THR A 1 163 ? -3.604 11.683 -20.497 1 32.59 163 THR A C 1
ATOM 1274 O O . THR A 1 163 ? -4.257 12.477 -19.816 1 32.59 163 THR A O 1
ATOM 1277 N N . SER A 1 164 ? -2.573 12.101 -20.856 1 28.27 164 SER A N 1
ATOM 1278 C CA . SER A 1 164 ? -2.509 13.416 -21.486 1 28.27 164 SER A CA 1
ATOM 1279 C C . SER A 1 164 ? -3.662 13.617 -22.463 1 28.27 164 SER A C 1
ATOM 1281 O O . SER A 1 164 ? -3.773 12.896 -23.458 1 28.27 164 SER A O 1
ATOM 1283 N N . ILE A 1 165 ? -4.859 13.899 -21.995 1 25.12 165 ILE A N 1
ATOM 1284 C CA . ILE A 1 165 ? -5.812 14.484 -22.932 1 25.12 165 ILE A CA 1
ATOM 1285 C C . ILE A 1 165 ? -5.183 15.693 -23.621 1 25.12 165 ILE A C 1
ATOM 1287 O O . ILE A 1 165 ? -4.937 16.72 -22.985 1 25.12 165 ILE A O 1
ATOM 1291 N N . VAL A 1 166 ? -4.061 15.373 -24.256 1 21.56 166 VAL A N 1
ATOM 1292 C CA . VAL A 1 166 ? -3.856 16.411 -25.261 1 21.56 166 VAL A CA 1
ATOM 1293 C C . VAL A 1 166 ? -4.903 16.275 -26.365 1 21.56 166 VAL A C 1
ATOM 1295 O O . VAL A 1 166 ? -5.202 15.165 -26.813 1 21.56 166 VAL A O 1
ATOM 1298 N N . MET B 1 1 ? -36.395 14.907 12.721 1 22.9 1 MET B N 1
ATOM 1299 C CA . MET B 1 1 ? -35.7 14.509 11.5 1 22.9 1 MET B CA 1
ATOM 1300 C C . MET B 1 1 ? -34.277 14.055 11.808 1 22.9 1 MET B C 1
ATOM 1302 O O . MET B 1 1 ? -33.435 14.863 12.204 1 22.9 1 MET B O 1
ATOM 1306 N N . ASN B 1 2 ? -34.14 12.876 12.47 1 22.9 2 ASN B N 1
ATOM 1307 C CA . ASN B 1 2 ? -32.904 12.277 12.96 1 22.9 2 ASN B CA 1
ATOM 1308 C C . ASN B 1 2 ? -31.878 12.114 11.842 1 22.9 2 ASN B C 1
ATOM 1310 O O . ASN B 1 2 ? -32.083 11.328 10.915 1 22.9 2 ASN B O 1
ATOM 1314 N N . ASN B 1 3 ? -31.313 13.225 11.308 1 25.29 3 ASN B N 1
ATOM 1315 C CA . ASN B 1 3 ? -30.234 13.168 10.328 1 25.29 3 ASN B CA 1
ATOM 1316 C C . ASN B 1 3 ? -29.209 12.095 10.685 1 25.29 3 ASN B C 1
ATOM 1318 O O . ASN B 1 3 ? -28.453 12.248 11.646 1 25.29 3 ASN B O 1
ATOM 1322 N N . HIS B 1 4 ? -29.568 10.818 10.58 1 27.57 4 HIS B N 1
ATOM 1323 C CA . HIS B 1 4 ? -28.584 9.744 10.648 1 27.57 4 HIS B CA 1
ATOM 1324 C C . HIS B 1 4 ? -27.281 10.147 9.966 1 27.57 4 HIS B C 1
ATOM 1326 O O . HIS B 1 4 ? -27.24 10.314 8.745 1 27.57 4 HIS B O 1
ATOM 1332 N N . VAL B 1 5 ? -26.402 11.022 10.549 1 31.05 5 VAL B N 1
ATOM 1333 C CA . VAL B 1 5 ? -25.004 11.065 10.134 1 31.05 5 VAL B CA 1
ATOM 1334 C C . VAL B 1 5 ? -24.553 9.676 9.69 1 31.05 5 VAL B C 1
ATOM 1336 O O . VAL B 1 5 ? -24.736 8.695 10.416 1 31.05 5 VAL B O 1
ATOM 1339 N N . LEU B 1 6 ? -24.803 9.248 8.539 1 36.06 6 LEU B N 1
ATOM 1340 C CA . LEU B 1 6 ? -24.183 8.06 7.962 1 36.06 6 LEU B CA 1
ATOM 1341 C C . LEU B 1 6 ? -22.939 7.659 8.748 1 36.06 6 LEU B C 1
ATOM 1343 O O . LEU B 1 6 ? -22.035 8.474 8.944 1 36.06 6 LEU B O 1
ATOM 1347 N N . GLN B 1 7 ? -22.974 7.079 9.889 1 36.07 7 GLN B N 1
ATOM 1348 C CA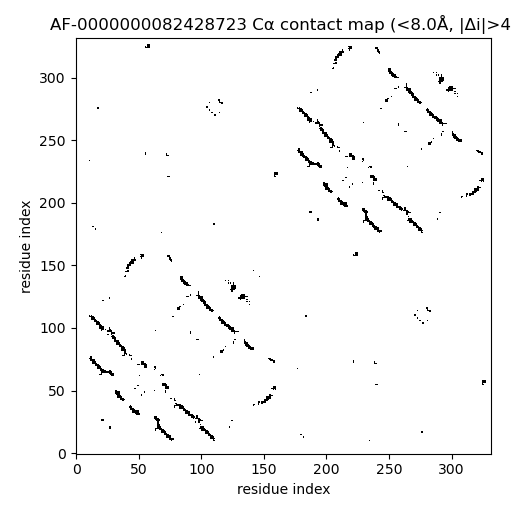 . GLN B 1 7 ? -21.979 6.396 10.71 1 36.07 7 GLN B CA 1
ATOM 1349 C C . GLN B 1 7 ? -20.743 6.037 9.891 1 36.07 7 GLN B C 1
ATOM 1351 O O . GLN B 1 7 ? -20.857 5.515 8.78 1 36.07 7 GLN B O 1
ATOM 1356 N N . ASP B 1 8 ? -19.397 6.573 10.169 1 45.56 8 ASP B N 1
ATOM 1357 C CA . ASP B 1 8 ? -17.975 6.51 9.848 1 45.56 8 ASP B CA 1
ATOM 1358 C C . ASP B 1 8 ? -17.558 5.088 9.479 1 45.56 8 ASP B C 1
ATOM 1360 O O . ASP B 1 8 ? -17.542 4.199 10.332 1 45.56 8 ASP B O 1
ATOM 1364 N N . SER B 1 9 ? -18.129 4.391 8.504 1 58.63 9 SER B N 1
ATOM 1365 C CA . SER B 1 9 ? -17.588 3.109 8.062 1 58.63 9 SER B CA 1
ATOM 1366 C C . SER B 1 9 ? -16.081 3.04 8.284 1 58.63 9 SER B C 1
ATOM 1368 O O . SER B 1 9 ? -15.392 4.061 8.227 1 58.63 9 SER B O 1
ATOM 1370 N N . ASP B 1 10 ? -15.705 2.081 9.072 1 69.37 10 ASP B N 1
ATOM 1371 C CA . ASP B 1 10 ? -14.292 1.849 9.359 1 69.37 10 ASP B CA 1
ATOM 1372 C C . ASP B 1 10 ? -13.442 2.022 8.102 1 69.37 10 ASP B C 1
ATOM 1374 O O . ASP B 1 10 ? -13.805 1.537 7.029 1 69.37 10 ASP B O 1
ATOM 1378 N N . PRO B 1 11 ? -12.547 2.919 8.196 1 84.02 11 PRO B N 1
ATOM 1379 C CA . PRO B 1 11 ? -11.69 3.117 7.024 1 84.02 11 PRO B CA 1
ATOM 1380 C C . PRO B 1 11 ? -11.143 1.805 6.465 1 84.02 11 PRO B C 1
ATOM 1382 O O . PRO B 1 11 ? -10.91 0.858 7.22 1 84.02 11 PRO B O 1
ATOM 1385 N N . ASP B 1 12 ? -11.103 1.772 5.199 1 94.88 12 ASP B N 1
ATOM 1386 C CA . ASP B 1 12 ? -10.531 0.614 4.519 1 94.88 12 ASP B CA 1
ATOM 1387 C C . ASP B 1 12 ? -9.073 0.404 4.922 1 94.88 12 ASP B C 1
ATOM 1389 O O . ASP B 1 12 ? -8.406 1.34 5.368 1 94.88 12 ASP B O 1
ATOM 1393 N N . CYS B 1 13 ? -8.653 -0.796 4.841 1 98.03 13 CYS B N 1
ATOM 1394 C CA . CYS B 1 13 ? -7.241 -1.158 4.89 1 98.03 13 CYS B CA 1
ATOM 1395 C C . CYS B 1 13 ? -6.637 -1.188 3.491 1 98.03 13 CYS B C 1
ATOM 1397 O O . CYS B 1 13 ? -7.361 -1.121 2.496 1 98.03 13 CYS B O 1
ATOM 1399 N N . VAL B 1 14 ? -5.34 -1.101 3.461 1 98.5 14 VAL B N 1
ATOM 1400 C CA . VAL B 1 14 ? -4.635 -1.188 2.187 1 98.5 14 VAL B CA 1
ATOM 1401 C C . VAL B 1 14 ? -3.834 -2.487 2.127 1 98.5 14 VAL B C 1
ATOM 1403 O O . VAL B 1 14 ? -3.184 -2.868 3.103 1 98.5 14 VAL B O 1
ATOM 1406 N N . TYR B 1 15 ? -3.948 -3.163 1.042 1 98.76 15 TYR B N 1
ATOM 1407 C CA . TYR B 1 15 ? -3.193 -4.371 0.727 1 98.76 15 TYR B CA 1
ATOM 1408 C C . TYR B 1 15 ? -2.169 -4.104 -0.369 1 98.76 15 TYR B C 1
ATOM 1410 O O . TYR B 1 15 ? -2.495 -3.516 -1.403 1 98.76 15 TYR B O 1
ATOM 1418 N N . THR B 1 16 ? -0.956 -4.443 -0.103 1 98.74 16 THR B N 1
ATOM 1419 C CA . THR B 1 16 ? 0.103 -4.415 -1.106 1 98.74 16 THR B CA 1
ATOM 1420 C C . THR B 1 16 ? 0.573 -5.829 -1.436 1 98.74 16 THR B C 1
ATOM 1422 O O . THR B 1 16 ? 0.921 -6.598 -0.538 1 98.74 16 THR B O 1
ATOM 1425 N N . VAL B 1 17 ? 0.598 -6.128 -2.701 1 98.9 17 VAL B N 1
ATOM 1426 C CA . VAL B 1 17 ? 0.885 -7.492 -3.132 1 98.9 17 VAL B CA 1
ATOM 1427 C C . VAL B 1 17 ? 2.057 -7.489 -4.112 1 98.9 17 VAL B C 1
ATOM 1429 O O . VAL B 1 17 ? 2.019 -6.798 -5.133 1 98.9 17 VAL B O 1
ATOM 1432 N N . TYR B 1 18 ? 3.107 -8.172 -3.818 1 98.84 18 TYR B N 1
ATOM 1433 C CA . TYR B 1 18 ? 4.191 -8.512 -4.732 1 98.84 18 TYR B CA 1
ATOM 1434 C C . TYR B 1 18 ? 4.009 -9.916 -5.295 1 98.84 18 TYR B C 1
ATOM 1436 O O . TYR B 1 18 ? 3.862 -10.88 -4.54 1 98.84 18 TYR B O 1
ATOM 1444 N N . VAL B 1 19 ? 3.984 -9.976 -6.573 1 98.88 19 VAL B N 1
ATOM 1445 C CA . VAL B 1 19 ? 3.842 -11.28 -7.213 1 98.88 19 VAL B CA 1
ATOM 1446 C C . VAL B 1 19 ? 5.037 -11.541 -8.126 1 98.88 19 VAL B C 1
ATOM 1448 O O . VAL B 1 19 ? 5.319 -10.753 -9.031 1 98.88 19 VAL B O 1
ATOM 1451 N N . ARG B 1 20 ? 5.636 -12.654 -7.933 1 98.73 20 ARG B N 1
ATOM 1452 C CA . ARG B 1 20 ? 6.724 -13.074 -8.81 1 98.73 20 ARG B CA 1
ATOM 1453 C C . ARG B 1 20 ? 6.273 -14.192 -9.745 1 98.73 20 ARG B C 1
ATOM 1455 O O . ARG B 1 20 ? 5.869 -15.264 -9.29 1 98.73 20 ARG B O 1
ATOM 1462 N N . THR B 1 21 ? 6.383 -13.869 -10.99 1 98.68 21 THR B N 1
ATOM 1463 C CA . THR B 1 21 ? 6.239 -14.929 -11.981 1 98.68 21 THR B CA 1
ATOM 1464 C C . THR B 1 21 ? 7.547 -15.696 -12.147 1 98.68 21 THR B C 1
ATOM 1466 O O . THR B 1 21 ? 8.621 -15.094 -12.216 1 98.68 21 THR B O 1
ATOM 1469 N N . GLY B 1 22 ? 7.484 -16.984 -12.191 1 98.28 22 GLY B N 1
ATOM 1470 C CA . GLY B 1 22 ? 8.686 -17.787 -12.354 1 98.28 22 GLY B CA 1
ATOM 1471 C C . GLY B 1 22 ? 9.4 -17.532 -13.667 1 98.28 22 GLY B C 1
ATOM 1472 O O . GLY B 1 22 ? 8.8 -17.027 -14.618 1 98.28 22 GLY B O 1
ATOM 1473 N N . SER B 1 23 ? 10.619 -17.911 -13.734 1 97.34 23 SER B N 1
ATOM 1474 C CA . SER B 1 23 ? 11.431 -17.698 -14.927 1 97.34 23 SER B CA 1
ATOM 1475 C C . SER B 1 23 ? 11.396 -18.915 -15.845 1 97.34 23 SER B C 1
ATOM 1477 O O . SER B 1 23 ? 12.134 -18.978 -16.83 1 97.34 23 SER B O 1
ATOM 1479 N N . ILE B 1 24 ? 10.548 -19.811 -15.558 1 96.62 24 ILE B N 1
ATOM 1480 C CA . ILE B 1 24 ? 10.431 -21.013 -16.377 1 96.62 24 ILE B CA 1
ATOM 1481 C C . ILE B 1 24 ? 9.865 -20.65 -17.748 1 96.62 24 ILE B C 1
ATOM 1483 O O . ILE B 1 24 ? 9 -19.778 -17.858 1 96.62 24 ILE B O 1
ATOM 1487 N N . LEU B 1 25 ? 10.326 -21.357 -18.764 1 95.19 25 LEU B N 1
ATOM 1488 C CA . LEU B 1 25 ? 9.862 -21.107 -20.125 1 95.19 25 LEU B CA 1
ATOM 1489 C C . LEU B 1 25 ? 8.338 -21.114 -20.189 1 95.19 25 LEU B C 1
ATOM 1491 O O . LEU B 1 25 ? 7.692 -21.981 -19.597 1 95.19 25 LEU B O 1
ATOM 1495 N N . LYS B 1 26 ? 7.781 -20.11 -20.831 1 95.73 26 LYS B N 1
ATOM 1496 C CA . LYS B 1 26 ? 6.347 -19.935 -21.044 1 95.73 26 LYS B CA 1
ATOM 1497 C C . LYS B 1 26 ? 5.615 -19.735 -19.72 1 95.73 26 LYS B C 1
ATOM 1499 O O . LYS B 1 26 ? 4.433 -20.063 -19.602 1 95.73 26 LYS B O 1
ATOM 1504 N N . GLY B 1 27 ? 6.355 -19.309 -18.736 1 97.38 27 GLY B N 1
ATOM 1505 C CA . GLY B 1 27 ? 5.778 -19.167 -17.409 1 97.38 27 GLY B CA 1
ATOM 1506 C C . GLY B 1 27 ? 4.896 -17.941 -17.269 1 97.38 27 GLY B C 1
ATOM 1507 O O . GLY B 1 27 ? 4.212 -17.773 -16.258 1 97.38 27 GLY B O 1
ATOM 1508 N N . GLY B 1 28 ? 4.839 -17.039 -18.302 1 97.88 28 GLY B N 1
ATOM 1509 C CA . GLY B 1 28 ? 4.027 -15.834 -18.258 1 97.88 28 GLY B CA 1
ATOM 1510 C C . GLY B 1 28 ? 2.611 -16.05 -18.758 1 97.88 28 GLY B C 1
ATOM 1511 O O . GLY B 1 28 ? 2.3 -17.1 -19.323 1 97.88 28 GLY B O 1
ATOM 1512 N N . THR B 1 29 ? 1.737 -15.035 -18.51 1 98.06 29 THR B N 1
ATOM 1513 C CA . THR B 1 29 ? 0.35 -15.157 -18.944 1 98.06 29 THR B CA 1
ATOM 1514 C C . THR B 1 29 ? -0.272 -13.78 -19.162 1 98.06 29 THR B C 1
ATOM 1516 O O . THR B 1 29 ? 0.249 -12.774 -18.676 1 98.06 29 THR B O 1
ATOM 1519 N N . ASP B 1 30 ? -1.348 -13.82 -19.858 1 96.86 30 ASP B N 1
ATOM 1520 C CA . ASP B 1 30 ? -2.191 -12.635 -19.986 1 96.86 30 ASP B CA 1
ATOM 1521 C C . ASP B 1 30 ? -3.501 -12.808 -19.221 1 96.86 30 ASP B C 1
ATOM 1523 O O . ASP B 1 30 ? -4.385 -11.951 -19.291 1 96.86 30 ASP B O 1
ATOM 1527 N N . SER B 1 31 ? -3.614 -13.903 -18.521 1 98.09 31 SER B N 1
ATOM 1528 C CA . SER B 1 31 ? -4.824 -14.166 -17.749 1 98.09 31 SER B CA 1
ATOM 1529 C C . SER B 1 31 ? -4.975 -13.173 -16.601 1 98.09 31 SER B C 1
ATOM 1531 O O . SER B 1 31 ? -4.014 -12.495 -16.23 1 98.09 31 SER B O 1
ATOM 1533 N N . LYS B 1 32 ? -6.214 -13.092 -16.072 1 97.77 32 LYS B N 1
ATOM 1534 C CA . LYS B 1 32 ? -6.503 -12.253 -14.912 1 97.77 32 LYS B CA 1
ATOM 1535 C C . LYS B 1 32 ? -6.458 -13.065 -13.621 1 97.77 32 LYS B C 1
ATOM 1537 O O . LYS B 1 32 ? -6.953 -14.193 -13.574 1 97.77 32 LYS B O 1
ATOM 1542 N N . MET B 1 33 ? -5.929 -12.44 -12.647 1 98.57 33 MET B N 1
ATOM 1543 C CA . MET B 1 33 ? -5.75 -13.15 -11.383 1 98.57 33 MET B CA 1
ATOM 1544 C C . MET B 1 33 ? -6.668 -12.583 -10.306 1 98.57 33 MET B C 1
ATOM 1546 O O . MET B 1 33 ? -6.751 -11.366 -10.132 1 98.57 33 MET B O 1
ATOM 1550 N N . THR B 1 34 ? -7.342 -13.434 -9.605 1 98.59 34 THR B N 1
ATOM 1551 C CA . THR B 1 34 ? -8.119 -13.151 -8.403 1 98.59 34 THR B CA 1
ATOM 1552 C C . THR B 1 34 ? -7.434 -13.728 -7.167 1 98.59 34 THR B C 1
ATOM 1554 O O . THR B 1 34 ? -6.931 -14.853 -7.199 1 98.59 34 THR B O 1
ATOM 1557 N N . VAL B 1 35 ? -7.46 -12.936 -6.124 1 98.83 35 VAL B N 1
ATOM 1558 C CA . VAL B 1 35 ? -6.888 -13.456 -4.887 1 98.83 35 VAL B CA 1
ATOM 1559 C C . VAL B 1 35 ? -7.895 -13.307 -3.749 1 98.83 35 VAL B C 1
ATOM 1561 O O . VAL B 1 35 ? -8.621 -12.313 -3.68 1 98.83 35 VAL B O 1
ATOM 1564 N N . ARG B 1 36 ? -7.888 -14.29 -2.88 1 98.57 36 ARG B N 1
ATOM 1565 C CA . ARG B 1 36 ? -8.548 -14.241 -1.579 1 98.57 36 ARG B CA 1
ATOM 1566 C C . ARG B 1 36 ? -7.544 -14.437 -0.448 1 98.57 36 ARG B C 1
ATOM 1568 O O . ARG B 1 36 ? -6.762 -15.39 -0.463 1 98.57 36 ARG B O 1
ATOM 1575 N N . PHE B 1 37 ? -7.626 -13.541 0.47 1 98.6 37 PHE B N 1
ATOM 1576 C CA . PHE B 1 37 ? -6.87 -13.689 1.708 1 98.6 37 PHE B CA 1
ATOM 1577 C C . PHE B 1 37 ? -7.798 -14.012 2.873 1 98.6 37 PHE B C 1
ATOM 1579 O O . PHE B 1 37 ? -8.905 -13.476 2.96 1 98.6 37 PHE B O 1
ATOM 1586 N N . TYR B 1 38 ? -7.239 -14.803 3.784 1 97.11 38 TYR B N 1
ATOM 1587 C CA . TYR B 1 38 ? -7.987 -15.126 4.994 1 97.11 38 TYR B CA 1
ATOM 1588 C C . TYR B 1 38 ? -7.137 -14.9 6.238 1 97.11 38 TYR B C 1
ATOM 1590 O O . TYR B 1 38 ? -5.917 -15.073 6.204 1 97.11 38 TYR B O 1
ATOM 1598 N N . ASP B 1 39 ? -7.893 -14.548 7.274 1 96.86 39 ASP B N 1
ATOM 1599 C CA . ASP B 1 39 ? -7.22 -14.505 8.568 1 96.86 39 ASP B CA 1
ATOM 1600 C C . ASP B 1 39 ? -7.617 -15.699 9.433 1 96.86 39 ASP B C 1
ATOM 1602 O O . ASP B 1 39 ? -8.41 -16.543 9.01 1 96.86 39 ASP B O 1
ATOM 1606 N N . SER B 1 40 ? -7.009 -15.82 10.558 1 94.72 40 SER B N 1
ATOM 1607 C CA . SER B 1 40 ? -7.159 -17.001 11.401 1 94.72 40 SER B CA 1
ATOM 1608 C C . SER B 1 40 ? -8.557 -17.075 12.006 1 94.72 40 SER B C 1
ATOM 1610 O O . SER B 1 40 ? -8.948 -18.107 12.555 1 94.72 40 SER B O 1
ATOM 1612 N N . ASN B 1 41 ? -9.362 -15.995 11.879 1 93.15 41 ASN B N 1
ATOM 1613 C CA . ASN B 1 41 ? -10.718 -15.986 12.418 1 93.15 41 ASN B CA 1
ATOM 1614 C C . ASN B 1 41 ? -11.744 -16.377 11.359 1 93.15 41 ASN B C 1
ATOM 1616 O O . ASN B 1 41 ? -12.947 -16.389 11.629 1 93.15 41 ASN B O 1
ATOM 1620 N N . GLY B 1 42 ? -11.244 -16.605 10.123 1 91.59 42 GLY B N 1
ATOM 1621 C CA . GLY B 1 42 ? -12.123 -17.085 9.069 1 91.59 42 GLY B CA 1
ATOM 1622 C C . GLY B 1 42 ? -12.65 -15.976 8.179 1 91.59 42 GLY B C 1
ATOM 1623 O O . GLY B 1 42 ? -13.432 -16.228 7.26 1 91.59 42 GLY B O 1
ATOM 1624 N N . TYR B 1 43 ? -12.286 -14.776 8.435 1 94.76 43 TYR B N 1
ATOM 1625 C CA . TYR B 1 43 ? -12.687 -13.663 7.582 1 94.76 43 TYR B CA 1
ATOM 1626 C C . TYR B 1 43 ? -11.768 -13.545 6.372 1 94.76 43 TYR B C 1
ATOM 1628 O O . TYR B 1 43 ? -10.559 -13.763 6.479 1 94.76 43 TYR B O 1
ATOM 1636 N N . GLY B 1 44 ? -12.367 -13.187 5.255 1 97.11 44 GLY B N 1
ATOM 1637 C CA . GLY B 1 44 ? -11.584 -13.099 4.033 1 97.11 44 GLY B CA 1
ATOM 1638 C C . GLY B 1 44 ? -11.863 -11.839 3.236 1 97.11 44 GLY B C 1
ATOM 1639 O O . GLY B 1 44 ? -12.906 -11.205 3.411 1 97.11 44 GLY B O 1
ATOM 1640 N N . VAL B 1 45 ? -10.925 -11.443 2.423 1 98.24 45 VAL B N 1
ATOM 1641 C CA . VAL B 1 45 ? -11.058 -10.381 1.431 1 98.24 45 VAL B CA 1
ATOM 1642 C C . VAL B 1 45 ? -10.738 -10.928 0.041 1 98.24 45 VAL B C 1
ATOM 1644 O O . VAL B 1 45 ? -9.747 -11.64 -0.139 1 98.24 45 VAL B O 1
ATOM 1647 N N . GLN B 1 46 ? -11.614 -10.63 -0.869 1 98.39 46 GLN B N 1
ATOM 1648 C CA . GLN B 1 46 ? -11.404 -11.032 -2.255 1 98.39 46 GLN B CA 1
ATOM 1649 C C . GLN B 1 46 ? -11.048 -9.832 -3.128 1 98.39 46 GLN B C 1
ATOM 1651 O O . GLN B 1 46 ? -11.723 -8.801 -3.08 1 98.39 46 GLN B O 1
ATOM 1656 N N . ILE B 1 47 ? -10.053 -9.958 -3.906 1 98.18 47 ILE B N 1
ATOM 1657 C CA . ILE B 1 47 ? -9.618 -8.969 -4.886 1 98.18 47 ILE B CA 1
ATOM 1658 C C . ILE B 1 47 ? -9.72 -9.555 -6.292 1 98.18 47 ILE B C 1
ATOM 1660 O O . ILE B 1 47 ? -8.929 -10.423 -6.668 1 98.18 47 ILE B O 1
ATOM 1664 N N . ASN B 1 48 ? -10.657 -8.963 -6.953 1 96.83 48 ASN B N 1
ATOM 1665 C CA . ASN B 1 48 ? -10.814 -9.412 -8.333 1 96.83 48 ASN B CA 1
ATOM 1666 C C . ASN B 1 48 ? -9.87 -8.671 -9.274 1 96.83 48 ASN B C 1
ATOM 1668 O O . ASN B 1 48 ? -9.702 -7.455 -9.162 1 96.83 48 ASN B O 1
ATOM 1672 N N . ASN B 1 49 ? -9.245 -9.359 -10.17 1 97.58 49 ASN B N 1
ATOM 1673 C CA . ASN B 1 49 ? -8.374 -8.755 -11.172 1 97.58 49 ASN B CA 1
ATOM 1674 C C . ASN B 1 49 ? -7.342 -7.829 -10.533 1 97.58 49 ASN B C 1
ATOM 1676 O O . ASN B 1 49 ? -7.511 -6.609 -10.536 1 97.58 49 ASN B O 1
ATOM 1680 N N . LEU B 1 50 ? -6.245 -8.346 -10.154 1 98.35 50 LEU B N 1
ATOM 1681 C CA . LEU B 1 50 ? -5.2 -7.638 -9.422 1 98.35 50 LEU B CA 1
ATOM 1682 C C . LEU B 1 50 ? -4.733 -6.41 -10.195 1 98.35 50 LEU B C 1
ATOM 1684 O O . LEU B 1 50 ? -4.555 -5.336 -9.614 1 98.35 50 LEU B O 1
ATOM 1688 N N . GLU B 1 51 ? -4.619 -6.59 -11.473 1 97.3 51 GLU B N 1
ATOM 1689 C CA . GLU B 1 51 ? -4.125 -5.494 -12.301 1 97.3 51 GLU B CA 1
ATOM 1690 C C . GLU B 1 51 ? -5.084 -4.308 -12.277 1 97.3 51 GLU B C 1
ATOM 1692 O O . GLU B 1 51 ? -4.673 -3.176 -12.015 1 97.3 51 GLU B O 1
ATOM 1697 N N . ALA B 1 52 ? -6.31 -4.529 -12.515 1 95.53 52 ALA B N 1
ATOM 1698 C CA . ALA B 1 52 ? -7.306 -3.461 -12.57 1 95.53 52 ALA B CA 1
ATOM 1699 C C . ALA B 1 52 ? -7.522 -2.841 -11.193 1 95.53 52 ALA B C 1
ATOM 1701 O O . ALA B 1 52 ? -7.778 -1.64 -11.079 1 95.53 52 ALA B O 1
ATOM 1702 N N . TRP B 1 53 ? -7.406 -3.641 -10.227 1 96.75 53 TRP B N 1
ATOM 1703 C CA . TRP B 1 53 ? -7.667 -3.209 -8.858 1 96.75 53 TRP B CA 1
ATOM 1704 C C . TRP B 1 53 ? -6.568 -2.275 -8.363 1 96.75 53 TRP B C 1
ATOM 1706 O O . TRP B 1 53 ? -6.848 -1.27 -7.706 1 96.75 53 TRP B O 1
ATOM 1716 N N . GLY B 1 54 ? -5.294 -2.752 -8.701 1 97.16 54 GLY B N 1
ATOM 1717 C CA . GLY B 1 54 ? -4.253 -1.991 -8.028 1 97.16 54 GLY B CA 1
ATOM 1718 C C . GLY B 1 54 ? -2.897 -2.114 -8.698 1 97.16 54 GLY B C 1
ATOM 1719 O O . GLY B 1 54 ? -1.863 -2.092 -8.026 1 97.16 54 GLY B O 1
ATOM 1720 N N . GLY B 1 55 ? -2.804 -2.289 -9.975 1 97.43 55 GLY B N 1
ATOM 1721 C CA . GLY B 1 55 ? -1.508 -2.36 -10.631 1 97.43 55 GLY B CA 1
ATOM 1722 C C . GLY B 1 55 ? -0.698 -1.085 -10.491 1 97.43 55 GLY B C 1
ATOM 1723 O O . GLY B 1 55 ? -1.201 0.009 -10.757 1 97.43 55 GLY B O 1
ATOM 1724 N N . LEU B 1 56 ? 0.582 -1.298 -10.161 1 97.08 56 LEU B N 1
ATOM 1725 C CA . LEU B 1 56 ? 1.373 -0.104 -9.882 1 97.08 56 LEU B CA 1
ATOM 1726 C C . LEU B 1 56 ? 2.523 0.031 -10.874 1 97.08 56 LEU B C 1
ATOM 1728 O O . LEU B 1 56 ? 3.413 0.863 -10.689 1 97.08 56 LEU B O 1
ATOM 1732 N N . MET B 1 57 ? 2.546 -0.808 -11.941 1 96.31 57 MET B N 1
ATOM 1733 C CA . MET B 1 57 ? 3.728 -0.847 -12.798 1 96.31 57 MET B CA 1
ATOM 1734 C C . MET B 1 57 ? 3.619 0.178 -13.922 1 96.31 57 MET B C 1
ATOM 1736 O O . MET B 1 57 ? 4.556 0.35 -14.703 1 96.31 57 MET B O 1
ATOM 1740 N N . GLY B 1 58 ? 2.524 0.888 -13.962 1 91.44 58 GLY B N 1
ATOM 1741 C CA . GLY B 1 58 ? 2.368 1.959 -14.934 1 91.44 58 GLY B CA 1
ATOM 1742 C C . GLY B 1 58 ? 1.592 1.537 -16.167 1 91.44 58 GLY B C 1
A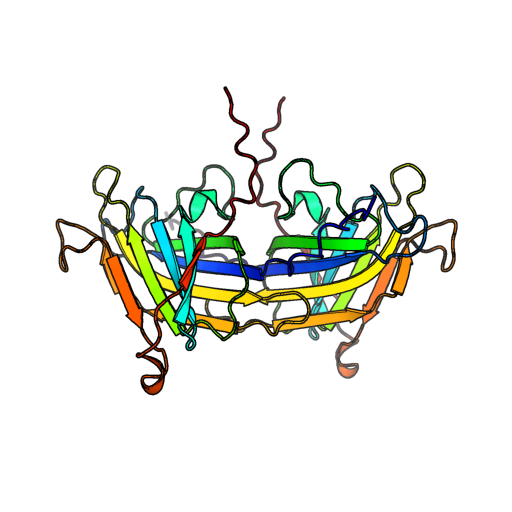TOM 1743 O O . GLY B 1 58 ? 1.289 0.355 -16.342 1 91.44 58 GLY B O 1
ATOM 1744 N N . PRO B 1 59 ? 1.285 2.469 -16.892 1 90.58 59 PRO B N 1
ATOM 1745 C CA . PRO B 1 59 ? 0.488 2.184 -18.088 1 90.58 59 PRO B CA 1
ATOM 1746 C C . PRO B 1 59 ? 1.24 1.334 -19.109 1 90.58 59 PRO B C 1
ATOM 1748 O O . PRO B 1 59 ? 2.435 1.544 -19.332 1 90.58 59 PRO B O 1
ATOM 1751 N N . GLY B 1 60 ? 0.653 0.401 -19.727 1 91.72 60 GLY B N 1
ATOM 1752 C CA . GLY B 1 60 ? 1.212 -0.398 -20.806 1 91.72 60 GLY B CA 1
ATOM 1753 C C . GLY B 1 60 ? 2.087 -1.535 -20.315 1 91.72 60 GLY B C 1
ATOM 1754 O O . GLY B 1 60 ? 2.608 -2.315 -21.115 1 91.72 60 GLY B O 1
ATOM 1755 N N . TYR B 1 61 ? 2.343 -1.485 -19.057 1 95.46 61 TYR B N 1
ATOM 1756 C CA . TYR B 1 61 ? 3.141 -2.574 -18.506 1 95.46 61 TYR B CA 1
ATOM 1757 C C . TYR B 1 61 ? 2.462 -3.919 -18.737 1 95.46 61 TYR B C 1
ATOM 1759 O O . TYR B 1 61 ? 1.243 -4.038 -18.594 1 95.46 61 TYR B O 1
ATOM 1767 N N . ASN B 1 62 ? 3.192 -4.944 -19.118 1 96.81 62 ASN B N 1
ATOM 1768 C CA . ASN B 1 62 ? 2.692 -6.3 -19.323 1 96.81 62 ASN B CA 1
ATOM 1769 C C . ASN B 1 62 ? 2.895 -7.166 -18.083 1 96.81 62 ASN B C 1
ATOM 1771 O O . ASN B 1 62 ? 3.978 -7.715 -17.874 1 96.81 62 ASN B O 1
ATOM 1775 N N . TYR B 1 63 ? 1.862 -7.343 -17.319 1 97.37 63 TYR B N 1
ATOM 1776 C CA . TYR B 1 63 ? 1.924 -8.045 -16.042 1 97.37 63 TYR B CA 1
ATOM 1777 C C . TYR B 1 63 ? 2.074 -9.547 -16.252 1 97.37 63 TYR B C 1
ATOM 1779 O O . TYR B 1 63 ? 1.715 -10.071 -17.309 1 97.37 63 TYR B O 1
ATOM 1787 N N . PHE B 1 64 ? 2.659 -10.231 -15.213 1 98.33 64 PHE B N 1
ATOM 1788 C CA . PHE B 1 64 ? 2.739 -11.679 -15.064 1 98.33 64 PHE B CA 1
ATOM 1789 C C . PHE B 1 64 ? 3.573 -12.293 -16.183 1 98.33 64 PHE B C 1
ATOM 1791 O O . PHE B 1 64 ? 3.302 -13.412 -16.623 1 98.33 64 PHE B O 1
ATOM 1798 N N . GLU B 1 65 ? 4.457 -11.511 -16.752 1 97.73 65 GLU B N 1
ATOM 1799 C CA . GLU B 1 65 ? 5.415 -12.069 -17.702 1 97.73 65 GLU B CA 1
ATOM 1800 C C . GLU B 1 65 ? 6.501 -12.868 -16.987 1 97.73 65 GLU B C 1
ATOM 1802 O O . GLU B 1 65 ? 6.801 -12.61 -15.82 1 97.73 65 GLU B O 1
ATOM 1807 N N . ARG B 1 66 ? 7.054 -13.691 -17.74 1 97.88 66 ARG B N 1
ATOM 1808 C CA . ARG B 1 66 ? 8.118 -14.543 -17.217 1 97.88 66 ARG B CA 1
ATOM 1809 C C . ARG B 1 66 ? 9.201 -13.711 -16.538 1 97.88 66 ARG B C 1
ATOM 1811 O O . ARG B 1 66 ? 9.742 -12.779 -17.136 1 97.88 66 ARG B O 1
ATOM 1818 N N . GLY B 1 67 ? 9.452 -14.062 -15.275 1 97.57 67 GLY B N 1
ATOM 1819 C CA . GLY B 1 67 ? 10.542 -13.438 -14.542 1 97.57 67 GLY B CA 1
ATOM 1820 C C . GLY B 1 67 ? 10.148 -12.126 -13.89 1 97.57 67 GLY B C 1
ATOM 1821 O O . GLY B 1 67 ? 10.898 -11.581 -13.077 1 97.57 67 GLY B O 1
ATOM 1822 N N . ASN B 1 68 ? 8.965 -11.639 -14.19 1 97.17 68 ASN B N 1
ATOM 1823 C CA . ASN B 1 68 ? 8.548 -10.334 -13.69 1 97.17 68 ASN B CA 1
ATOM 1824 C C . ASN B 1 68 ? 8.245 -10.377 -12.195 1 97.17 68 ASN B C 1
ATOM 1826 O O . ASN B 1 68 ? 7.764 -11.389 -11.684 1 97.17 68 ASN B O 1
ATOM 1830 N N . LEU B 1 69 ? 8.544 -9.35 -11.502 1 98.43 69 LEU B N 1
ATOM 1831 C CA . LEU B 1 69 ? 7.969 -8.99 -10.211 1 98.43 69 LEU B CA 1
ATOM 1832 C C . LEU B 1 69 ? 6.941 -7.875 -10.366 1 98.43 69 LEU B C 1
ATOM 1834 O O . LEU B 1 69 ? 7.296 -6.735 -10.676 1 98.43 69 LEU B O 1
ATOM 1838 N N . ASP B 1 70 ? 5.711 -8.165 -10.174 1 98.31 70 ASP B N 1
ATOM 1839 C CA . ASP B 1 70 ? 4.616 -7.211 -10.33 1 98.31 70 ASP B CA 1
ATOM 1840 C C . ASP B 1 70 ? 4.13 -6.708 -8.973 1 98.31 70 ASP B C 1
ATOM 1842 O O . ASP B 1 70 ? 4.082 -7.468 -8.004 1 98.31 70 ASP B O 1
ATOM 1846 N N . ILE B 1 71 ? 3.757 -5.47 -8.896 1 98.64 71 ILE B N 1
ATOM 1847 C CA . ILE B 1 71 ? 3.332 -4.834 -7.653 1 98.64 71 ILE B CA 1
ATOM 1848 C C . ILE B 1 71 ? 1.899 -4.326 -7.797 1 98.64 71 ILE B C 1
ATOM 1850 O O . ILE B 1 71 ? 1.554 -3.698 -8.8 1 98.64 71 ILE B O 1
ATOM 1854 N N . PHE B 1 72 ? 1.106 -4.602 -6.805 1 98.02 72 PHE B N 1
ATOM 1855 C CA . PHE B 1 72 ? -0.278 -4.152 -6.717 1 98.02 72 PHE B CA 1
ATOM 1856 C C . PHE B 1 72 ? -0.557 -3.524 -5.356 1 98.02 72 PHE B C 1
ATOM 1858 O O . PHE B 1 72 ? -0.056 -3.997 -4.334 1 98.02 72 PHE B O 1
ATOM 1865 N N . SER B 1 73 ? -1.431 -2.528 -5.357 1 98.01 73 SER B N 1
ATOM 1866 C CA . SER B 1 73 ? -1.844 -1.957 -4.078 1 98.01 73 SER B CA 1
ATOM 1867 C C . SER B 1 73 ? -3.2 -1.269 -4.192 1 98.01 73 SER B C 1
ATOM 1869 O O . SER B 1 73 ? -3.458 -0.55 -5.159 1 98.01 73 SER B O 1
ATOM 1871 N N . GLY B 1 74 ? -4.008 -1.502 -3.222 1 97.57 74 GLY B N 1
ATOM 1872 C CA . GLY B 1 74 ? -5.35 -0.94 -3.216 1 97.57 74 GLY B CA 1
ATOM 1873 C C . GLY B 1 74 ? -6.085 -1.165 -1.909 1 97.57 74 GLY B C 1
ATOM 1874 O O . GLY B 1 74 ? -5.528 -1.73 -0.966 1 97.57 74 GLY B O 1
ATOM 1875 N N . ARG B 1 75 ? -7.298 -0.744 -1.868 1 97.91 75 ARG B N 1
ATOM 1876 C CA . ARG B 1 75 ? -8.096 -0.775 -0.646 1 97.91 75 ARG B CA 1
ATOM 1877 C C . ARG B 1 75 ? -8.949 -2.037 -0.581 1 97.91 75 ARG B C 1
ATOM 1879 O O . ARG B 1 75 ? -9.305 -2.606 -1.615 1 97.91 75 ARG B O 1
ATOM 1886 N N . GLY B 1 76 ? -9.211 -2.403 0.555 1 97.45 76 GLY B N 1
ATOM 1887 C CA . GLY B 1 76 ? -10.169 -3.447 0.887 1 97.45 76 GLY B CA 1
ATOM 1888 C C . GLY B 1 76 ? -10.6 -3.421 2.341 1 97.45 76 GLY B C 1
ATOM 1889 O O . GLY B 1 76 ? -10.007 -2.713 3.157 1 97.45 76 GLY B O 1
ATOM 1890 N N . PRO B 1 77 ? -11.653 -4.185 2.612 1 96.67 77 PRO B N 1
ATOM 1891 C CA . PRO B 1 77 ? -12.07 -4.255 4.015 1 96.67 77 PRO B CA 1
ATOM 1892 C C . PRO B 1 77 ? -10.968 -4.779 4.932 1 96.67 77 PRO B C 1
ATOM 1894 O O . PRO B 1 77 ? -10.182 -5.641 4.529 1 96.67 77 PRO B O 1
ATOM 1897 N N . CYS B 1 78 ? -11 -4.274 6.132 1 96.95 78 CYS B N 1
ATOM 1898 C CA . CYS B 1 78 ? -10.017 -4.74 7.103 1 96.95 78 CYS B CA 1
ATOM 1899 C C . CYS B 1 78 ? -10.37 -6.132 7.613 1 96.95 78 CYS B C 1
ATOM 1901 O O . CYS B 1 78 ? -11.54 -6.429 7.859 1 96.95 78 CYS B O 1
ATOM 1903 N N . LEU B 1 79 ? -9.309 -6.905 7.737 1 96.67 79 LEU B N 1
ATOM 1904 C CA . LEU B 1 79 ? -9.455 -8.174 8.441 1 96.67 79 LEU B CA 1
ATOM 1905 C C . LEU B 1 79 ? -9.243 -7.991 9.94 1 96.67 79 LEU B C 1
ATOM 1907 O O . LEU B 1 79 ? -8.811 -6.926 10.385 1 96.67 79 LEU B O 1
ATOM 1911 N N . THR B 1 80 ? -9.54 -9.028 10.68 1 95.21 80 THR B N 1
ATOM 1912 C CA . THR B 1 80 ? -9.543 -8.877 12.131 1 95.21 80 THR B CA 1
ATOM 1913 C C . THR B 1 80 ? -8.256 -9.43 12.735 1 95.21 80 THR B C 1
ATOM 1915 O O . THR B 1 80 ? -7.986 -9.232 13.922 1 95.21 80 THR B O 1
ATOM 1918 N N . ALA B 1 81 ? -7.527 -10.166 11.981 1 96.33 81 ALA B N 1
ATOM 1919 C CA . ALA B 1 81 ? -6.242 -10.749 12.358 1 96.33 81 ALA B CA 1
ATOM 1920 C C . ALA B 1 81 ? -5.298 -10.815 11.16 1 96.33 81 ALA B C 1
ATOM 1922 O O . ALA B 1 81 ? -5.709 -10.569 10.024 1 96.33 81 ALA B O 1
ATOM 1923 N N . PRO B 1 82 ? -4.021 -11.125 11.352 1 97.56 82 PRO B N 1
ATOM 1924 C CA . PRO B 1 82 ? -3.081 -11.234 10.234 1 97.56 82 PRO B CA 1
ATOM 1925 C C . PRO B 1 82 ? -3.495 -12.294 9.216 1 97.56 82 PRO B C 1
ATOM 1927 O O . PRO B 1 82 ? -4.068 -13.321 9.588 1 97.56 82 PRO B O 1
ATOM 1930 N N . ILE B 1 83 ? -3.184 -12.012 8.022 1 98.06 83 ILE B N 1
ATOM 1931 C CA . ILE B 1 83 ? -3.435 -12.959 6.94 1 98.06 83 ILE B CA 1
ATOM 1932 C C . ILE B 1 83 ? -2.61 -14.224 7.159 1 98.06 83 ILE B C 1
ATOM 1934 O O . ILE B 1 83 ? -1.419 -14.15 7.473 1 98.06 83 ILE B O 1
ATOM 1938 N N . CYS B 1 84 ? -3.224 -15.341 6.958 1 98.5 84 CYS B N 1
ATOM 1939 C CA . CYS B 1 84 ? -2.471 -16.578 7.131 1 98.5 84 CYS B CA 1
ATOM 1940 C C . CYS B 1 84 ? -2.808 -17.579 6.032 1 98.5 84 CYS B C 1
ATOM 1942 O O . CYS B 1 84 ? -2.227 -18.665 5.977 1 98.5 84 CYS B O 1
ATOM 1944 N N . ALA B 1 85 ? -3.782 -17.196 5.103 1 98.14 85 ALA B N 1
ATOM 1945 C CA . ALA B 1 85 ? -4.119 -18.111 4.015 1 98.14 85 ALA B CA 1
ATOM 1946 C C . ALA B 1 85 ? -4.404 -17.347 2.725 1 98.14 85 ALA B C 1
ATOM 1948 O O . ALA B 1 85 ? -4.796 -16.178 2.762 1 98.14 85 ALA B O 1
ATOM 1949 N N . LEU B 1 86 ? -4.289 -18.079 1.634 1 98.52 86 LEU B N 1
ATOM 1950 C CA . LEU B 1 86 ? -4.399 -17.522 0.29 1 98.52 86 LEU B CA 1
ATOM 1951 C C . LEU B 1 86 ? -5.111 -18.494 -0.645 1 98.52 86 LEU B C 1
ATOM 1953 O O . LEU B 1 86 ? -4.846 -19.698 -0.614 1 98.52 86 LEU B O 1
ATOM 1957 N N . ASN B 1 87 ? -6.014 -17.988 -1.428 1 98.63 87 ASN B N 1
ATOM 1958 C CA . ASN B 1 87 ? -6.511 -18.608 -2.651 1 98.63 87 ASN B CA 1
ATOM 1959 C C . ASN B 1 87 ? -6.226 -17.743 -3.875 1 98.63 87 ASN B C 1
ATOM 1961 O O . ASN B 1 87 ? -6.784 -16.653 -4.014 1 98.63 87 ASN B O 1
ATOM 1965 N N . LEU B 1 88 ? -5.302 -18.196 -4.693 1 98.92 88 LEU B N 1
ATOM 1966 C CA . LEU B 1 88 ? -4.945 -17.519 -5.935 1 98.92 88 LEU B CA 1
ATOM 1967 C C . LEU B 1 88 ? -5.55 -18.235 -7.138 1 98.92 88 LEU B C 1
ATOM 1969 O O . LEU B 1 88 ? -5.336 -19.435 -7.324 1 98.92 88 LEU B O 1
ATOM 1973 N N . THR B 1 89 ? -6.273 -17.486 -7.955 1 98.87 89 THR B N 1
ATOM 1974 C CA . THR B 1 89 ? -6.985 -18.114 -9.062 1 98.87 89 THR B CA 1
ATOM 1975 C C . THR B 1 89 ? -6.738 -17.357 -10.364 1 98.87 89 THR B C 1
ATOM 1977 O O . THR B 1 89 ? -6.892 -16.135 -10.416 1 98.87 89 THR B O 1
ATOM 1980 N N . SER B 1 90 ? -6.345 -18.089 -11.371 1 98.81 90 SER B N 1
ATOM 1981 C CA . SER B 1 90 ? -6.333 -17.574 -12.737 1 98.81 90 SER B CA 1
ATOM 1982 C C . SER B 1 90 ? -7.685 -17.769 -13.414 1 98.81 90 SER B C 1
ATOM 1984 O O . SER B 1 90 ? -8.329 -18.806 -13.238 1 98.81 90 SER B O 1
ATOM 1986 N N . ASP B 1 91 ? -8.063 -16.853 -14.233 1 98.3 91 ASP B N 1
ATOM 1987 C CA . ASP B 1 91 ? -9.331 -17.05 -14.928 1 98.3 91 ASP B CA 1
ATOM 1988 C C . ASP B 1 91 ? -9.143 -17.895 -16.186 1 98.3 91 ASP B C 1
ATOM 1990 O O . ASP B 1 91 ? -10.113 -18.213 -16.878 1 98.3 91 ASP B O 1
ATOM 1994 N N . GLY B 1 92 ? -7.905 -18.157 -16.542 1 96.95 92 GLY B N 1
ATOM 1995 C CA . GLY B 1 92 ? -7.6 -19.088 -17.617 1 96.95 92 GLY B CA 1
ATOM 1996 C C . GLY B 1 92 ? -7.83 -18.503 -18.997 1 96.95 92 GLY B C 1
ATOM 1997 O O . GLY B 1 92 ? -7.991 -19.241 -19.971 1 96.95 92 GLY B O 1
ATOM 1998 N N . THR B 1 93 ? -7.844 -17.205 -19.053 1 94.91 93 THR B N 1
ATOM 1999 C CA . THR B 1 93 ? -8.115 -16.596 -20.351 1 94.91 93 THR B CA 1
ATOM 2000 C C . THR B 1 93 ? -6.816 -16.337 -21.108 1 94.91 93 THR B C 1
ATOM 2002 O O . THR B 1 93 ? -5.731 -16.389 -20.526 1 94.91 93 THR B O 1
ATOM 2005 N N . GLY B 1 94 ? -6.915 -16.011 -22.388 1 87.93 94 GLY B N 1
ATOM 2006 C CA . GLY B 1 94 ? -5.775 -15.723 -23.244 1 87.93 94 GLY B CA 1
ATOM 2007 C C . GLY B 1 94 ? -5.147 -16.968 -23.84 1 87.93 94 GLY B C 1
ATOM 2008 O O . GLY B 1 94 ? -5.371 -18.078 -23.352 1 87.93 94 GLY B O 1
ATOM 2009 N N . PRO B 1 95 ? -4.439 -16.786 -24.93 1 87.9 95 PRO B N 1
ATOM 2010 C CA . PRO B 1 95 ? -3.678 -17.906 -25.488 1 87.9 95 PRO B CA 1
ATOM 2011 C C . PRO B 1 95 ? -2.54 -18.359 -24.576 1 87.9 95 PRO B C 1
ATOM 2013 O O . PRO B 1 95 ? -1.869 -17.526 -23.96 1 87.9 95 PRO B O 1
ATOM 2016 N N . HIS B 1 96 ? -2.301 -19.69 -24.423 1 87.98 96 HIS B N 1
ATOM 2017 C CA . HIS B 1 96 ? -1.259 -20.199 -23.54 1 87.98 96 HIS B CA 1
ATOM 2018 C C . HIS B 1 96 ? -1.39 -19.615 -22.138 1 87.98 96 HIS B C 1
ATOM 2020 O O . HIS B 1 96 ? -0.438 -19.037 -21.609 1 87.98 96 HIS B O 1
ATOM 2026 N N . HIS B 1 97 ? -2.541 -19.832 -21.572 1 94.5 97 HIS B N 1
ATOM 2027 C CA . HIS B 1 97 ? -3.012 -19.174 -20.358 1 94.5 97 HIS B CA 1
ATOM 2028 C C . HIS B 1 97 ? -2.209 -19.623 -19.142 1 94.5 97 HIS B C 1
ATOM 2030 O O . HIS B 1 97 ? -2.382 -19.085 -18.046 1 94.5 97 HIS B O 1
ATOM 2036 N N . GLY B 1 98 ? -1.33 -20.693 -19.339 1 97.79 98 GLY B N 1
ATOM 2037 C CA . GLY B 1 98 ? -0.585 -21.166 -18.184 1 97.79 98 GLY B CA 1
ATOM 2038 C C . GLY B 1 98 ? 0.285 -20.095 -17.555 1 97.79 98 GLY B C 1
ATOM 2039 O O . GLY B 1 98 ? 0.875 -19.274 -18.26 1 97.79 98 GLY B O 1
ATOM 2040 N N . TRP B 1 99 ? 0.333 -20.16 -16.311 1 98.67 99 TRP B N 1
ATOM 2041 C CA . TRP B 1 99 ? 1.135 -19.217 -15.537 1 98.67 99 TRP B CA 1
ATOM 2042 C C . TRP B 1 99 ? 1.896 -19.934 -14.427 1 98.67 99 TRP B C 1
ATOM 2044 O O . TRP B 1 99 ? 1.32 -20.734 -13.686 1 98.67 99 TRP B O 1
ATOM 2054 N N . TYR B 1 100 ? 3.149 -19.674 -14.418 1 98.77 100 TYR B N 1
ATOM 2055 C CA . TYR B 1 100 ? 3.916 -20.213 -13.3 1 98.77 100 TYR B CA 1
ATOM 2056 C C . TYR B 1 100 ? 4.175 -19.14 -12.249 1 98.77 100 TYR B C 1
ATOM 2058 O O . TYR B 1 100 ? 4.991 -18.24 -12.46 1 98.77 100 TYR B O 1
ATOM 2066 N N . CYS B 1 101 ? 3.507 -19.32 -11.137 1 98.87 101 CYS B N 1
ATOM 2067 C CA . CYS B 1 101 ? 3.712 -18.377 -10.043 1 98.87 101 CYS B CA 1
ATOM 2068 C C . CYS B 1 101 ? 4.771 -18.889 -9.073 1 98.87 101 CYS B C 1
ATOM 2070 O O . CYS B 1 101 ? 4.673 -20.014 -8.579 1 98.87 101 CYS B O 1
ATOM 2072 N N . ASN B 1 102 ? 5.723 -18.077 -8.799 1 98.86 102 ASN B N 1
ATOM 2073 C CA . ASN B 1 102 ? 6.753 -18.425 -7.826 1 98.86 102 ASN B CA 1
ATOM 2074 C C . ASN B 1 102 ? 6.308 -18.107 -6.401 1 98.86 102 ASN B C 1
ATOM 2076 O O . ASN B 1 102 ? 6.269 -18.993 -5.546 1 98.86 102 ASN B O 1
ATOM 2080 N N . TYR B 1 103 ? 5.959 -16.894 -6.136 1 98.9 103 TYR B N 1
ATOM 2081 C CA . TYR B 1 103 ? 5.462 -16.542 -4.811 1 98.9 103 TYR B CA 1
ATOM 2082 C C . TYR B 1 103 ? 4.561 -15.314 -4.875 1 98.9 103 TYR B C 1
ATOM 2084 O O . TYR B 1 103 ? 4.539 -14.605 -5.883 1 98.9 103 TYR B O 1
ATOM 2092 N N . LEU B 1 104 ? 3.827 -15.069 -3.89 1 98.92 104 LEU B N 1
ATOM 2093 C CA . LEU B 1 104 ? 3.02 -13.888 -3.603 1 98.92 104 LEU B CA 1
ATOM 2094 C C . LEU B 1 104 ? 3.254 -13.404 -2.177 1 98.92 104 LEU B C 1
ATOM 2096 O O . LEU B 1 104 ? 3.149 -14.183 -1.227 1 98.92 104 LEU B O 1
ATOM 2100 N N . GLU B 1 105 ? 3.623 -12.203 -2.009 1 98.93 105 GLU B N 1
ATOM 2101 C CA . GLU B 1 105 ? 3.822 -11.582 -0.703 1 98.93 105 GLU B CA 1
ATOM 2102 C C . GLU B 1 105 ? 2.839 -10.437 -0.48 1 98.93 105 GLU B C 1
ATOM 2104 O O . GLU B 1 105 ? 2.753 -9.518 -1.297 1 98.93 105 GLU B O 1
ATOM 2109 N N . VAL B 1 106 ? 2.089 -10.488 0.628 1 98.94 106 VAL B N 1
ATOM 2110 C CA . VAL B 1 106 ? 1.072 -9.473 0.879 1 98.94 106 VAL B CA 1
ATOM 2111 C C . VAL B 1 106 ? 1.382 -8.742 2.183 1 98.94 106 VAL B C 1
ATOM 2113 O O . VAL B 1 106 ? 1.797 -9.361 3.166 1 98.94 106 VAL B O 1
ATOM 2116 N N . THR B 1 107 ? 1.3 -7.473 2.166 1 98.85 107 THR B N 1
ATOM 2117 C CA . THR B 1 107 ? 1.332 -6.607 3.339 1 98.85 107 THR B CA 1
ATOM 2118 C C . THR B 1 107 ? 0.001 -5.88 3.511 1 98.85 107 THR B C 1
ATOM 2120 O O . THR B 1 107 ? -0.58 -5.399 2.536 1 98.85 107 THR B O 1
ATOM 2123 N N . THR B 1 108 ? -0.505 -5.882 4.701 1 98.75 108 THR B N 1
ATOM 2124 C CA . THR B 1 108 ? -1.718 -5.141 5.03 1 98.75 108 THR B CA 1
ATOM 2125 C C . THR B 1 108 ? -1.428 -4.065 6.073 1 98.75 108 THR B C 1
ATOM 2127 O O . THR B 1 108 ? -0.609 -4.268 6.971 1 98.75 108 THR B O 1
ATOM 2130 N N . THR B 1 109 ? -2.083 -2.995 5.941 1 98.53 109 THR B N 1
ATOM 2131 C CA . THR B 1 109 ? -2.016 -1.926 6.931 1 98.53 109 THR B CA 1
ATOM 2132 C C . THR B 1 109 ? -3.331 -1.154 6.984 1 98.53 109 THR B C 1
ATOM 2134 O O . THR B 1 109 ? -4.13 -1.214 6.047 1 98.53 109 THR B O 1
ATOM 2137 N N . GLY B 1 110 ? -3.578 -0.46 8.021 1 97.72 110 GLY B N 1
ATOM 2138 C CA . GLY B 1 110 ? -4.682 0.452 8.272 1 97.72 110 GLY B CA 1
ATOM 2139 C C . GLY B 1 110 ? -4.318 1.584 9.213 1 97.72 110 GLY B C 1
ATOM 2140 O O . GLY B 1 110 ? -3.249 1.57 9.826 1 97.72 110 GLY B O 1
ATOM 2141 N N . ALA B 1 111 ? -5.201 2.554 9.201 1 97.66 111 ALA B N 1
ATOM 2142 C CA . ALA B 1 111 ? -4.97 3.634 10.156 1 97.66 111 ALA B CA 1
ATOM 2143 C C . ALA B 1 111 ? -4.952 3.105 11.588 1 97.66 111 ALA B C 1
ATOM 2145 O O . ALA B 1 111 ? -5.936 2.528 12.056 1 97.66 111 ALA B O 1
ATOM 2146 N N . HIS B 1 112 ? -3.812 3.247 12.301 1 97.48 112 HIS B N 1
ATOM 2147 C CA . HIS B 1 112 ? -3.611 2.828 13.684 1 97.48 112 HIS B CA 1
ATOM 2148 C C . HIS B 1 112 ? -3.72 1.313 13.821 1 97.48 112 HIS B C 1
ATOM 2150 O O . HIS B 1 112 ? -4.159 0.808 14.857 1 97.48 112 HIS B O 1
ATOM 2156 N N . ILE B 1 113 ? -3.549 0.637 12.754 1 97.29 113 ILE B N 1
ATOM 2157 C CA . ILE B 1 113 ? -3.458 -0.819 12.723 1 97.29 113 ILE B CA 1
ATOM 2158 C C . ILE B 1 113 ? -2.045 -1.239 12.323 1 97.29 113 ILE B C 1
ATOM 2160 O O . ILE B 1 113 ? -1.527 -0.798 11.294 1 97.29 113 ILE B O 1
ATOM 2164 N N . ASP B 1 114 ? -1.439 -2.098 13.105 1 97.7 114 ASP B N 1
ATOM 2165 C CA . ASP B 1 114 ? -0.086 -2.553 12.803 1 97.7 114 ASP B CA 1
ATOM 2166 C C . ASP B 1 114 ? -0.026 -3.231 11.436 1 97.7 114 ASP B C 1
ATOM 2168 O O . ASP B 1 114 ? -0.924 -3.995 11.077 1 97.7 114 ASP B O 1
ATOM 2172 N N . CYS B 1 115 ? 1.014 -2.933 10.701 1 98.66 115 CYS B N 1
ATOM 2173 C CA . CYS B 1 115 ? 1.171 -3.634 9.432 1 98.66 115 CYS B 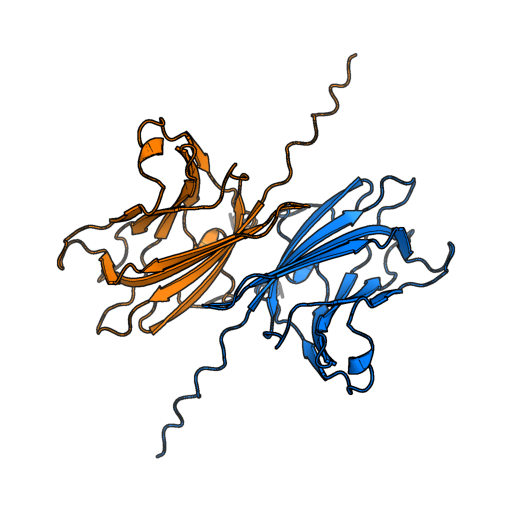CA 1
ATOM 2174 C C . CYS B 1 115 ? 1.546 -5.094 9.658 1 98.66 115 CYS B C 1
ATOM 2176 O O . CYS B 1 115 ? 2.231 -5.42 10.628 1 98.66 115 CYS B O 1
ATOM 2178 N N . ASN B 1 116 ? 1.09 -5.929 8.829 1 98.65 116 ASN B N 1
ATOM 2179 C CA . ASN B 1 116 ? 1.399 -7.355 8.803 1 98.65 116 ASN B CA 1
ATOM 2180 C C . ASN B 1 116 ? 1.782 -7.82 7.401 1 98.65 116 ASN B C 1
ATOM 2182 O O . ASN B 1 116 ? 1.282 -7.289 6.408 1 98.65 116 ASN B O 1
ATOM 2186 N N . GLN B 1 117 ? 2.641 -8.735 7.359 1 98.75 117 GLN B N 1
ATOM 2187 C CA . GLN B 1 117 ? 3.174 -9.224 6.092 1 98.75 117 GLN B CA 1
ATOM 2188 C C . GLN B 1 117 ? 3.233 -10.749 6.071 1 98.75 117 GLN B C 1
ATOM 2190 O O . GLN B 1 117 ? 3.563 -11.376 7.08 1 98.75 117 GLN B O 1
ATOM 2195 N N . LYS B 1 118 ? 2.916 -11.349 4.945 1 98.84 118 LYS B N 1
ATOM 2196 C CA . LYS B 1 118 ? 2.948 -12.798 4.771 1 98.84 118 LYS B CA 1
ATOM 2197 C C . LYS B 1 118 ? 3.476 -13.174 3.389 1 98.84 118 LYS B C 1
ATOM 2199 O O . LYS B 1 118 ? 3.017 -12.639 2.377 1 98.84 118 LYS B O 1
ATOM 2204 N N . LEU B 1 119 ? 4.434 -14.025 3.387 1 98.87 119 LEU B N 1
ATOM 2205 C CA . LEU B 1 119 ? 4.946 -14.614 2.155 1 98.87 119 LEU B CA 1
ATOM 2206 C C . LEU B 1 119 ? 4.335 -15.99 1.914 1 98.87 119 LEU B C 1
ATOM 2208 O O . LEU B 1 119 ? 4.413 -16.868 2.777 1 98.87 119 LEU B O 1
ATOM 2212 N N . PHE B 1 120 ? 3.739 -16.186 0.76 1 98.91 120 PHE B N 1
ATOM 2213 C CA . PHE B 1 120 ? 3.264 -17.491 0.315 1 98.91 120 PHE B CA 1
ATOM 2214 C C . PHE B 1 120 ? 4.121 -18.018 -0.829 1 98.91 120 PHE B C 1
ATOM 2216 O O . PHE B 1 120 ? 4.122 -17.451 -1.924 1 98.91 120 PHE B O 1
ATOM 2223 N N . THR B 1 121 ? 4.796 -19.077 -0.588 1 98.84 121 THR B N 1
ATOM 2224 C CA . THR B 1 121 ? 5.465 -19.791 -1.67 1 98.84 121 THR B CA 1
ATOM 2225 C C . THR B 1 121 ? 4.472 -20.654 -2.444 1 98.84 121 THR B C 1
ATOM 2227 O O . THR B 1 121 ? 3.818 -21.526 -1.867 1 98.84 121 THR B O 1
ATOM 2230 N N . ILE B 1 122 ? 4.392 -20.382 -3.726 1 98.8 122 ILE B N 1
ATOM 2231 C CA . ILE B 1 122 ? 3.388 -21.069 -4.532 1 98.8 122 ILE B CA 1
ATOM 2232 C C . ILE B 1 122 ? 4.065 -22.108 -5.423 1 98.8 122 ILE B C 1
ATOM 2234 O O . ILE B 1 122 ? 3.775 -23.303 -5.323 1 98.8 122 ILE B O 1
ATOM 2238 N N . GLU B 1 123 ? 5.026 -21.742 -6.266 1 98.66 123 GLU B N 1
ATOM 2239 C CA . GLU B 1 123 ? 5.787 -22.638 -7.132 1 98.66 123 GLU B CA 1
ATOM 2240 C C . GLU B 1 123 ? 4.874 -23.654 -7.812 1 98.66 123 GLU B C 1
ATOM 2242 O O . GLU B 1 123 ? 5.095 -24.863 -7.706 1 98.66 123 GLU B O 1
ATOM 2247 N N . GLN B 1 124 ? 4.018 -23.141 -8.545 1 98.7 124 GLN B N 1
ATOM 2248 C CA . GLN B 1 12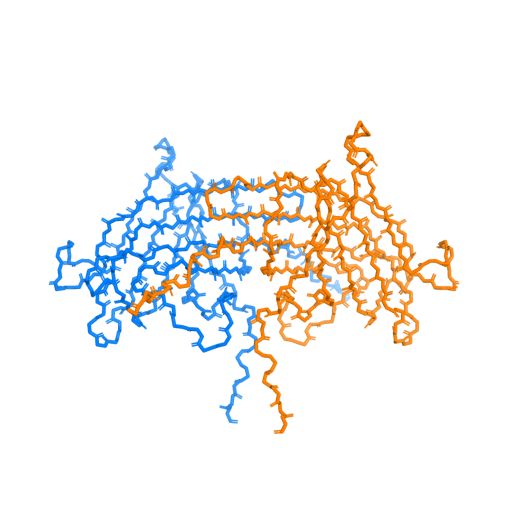4 ? 2.996 -23.969 -9.176 1 98.7 124 GLN B CA 1
ATOM 2249 C C . GLN B 1 124 ? 2.521 -23.352 -10.489 1 98.7 124 GLN B C 1
ATOM 2251 O O . GLN B 1 124 ? 2.356 -22.134 -10.584 1 98.7 124 GLN B O 1
ATOM 2256 N N . TRP B 1 125 ? 2.272 -24.162 -11.432 1 98.58 125 TRP B N 1
ATOM 2257 C CA . TRP B 1 125 ? 1.524 -23.773 -12.623 1 98.58 125 TRP B CA 1
ATOM 2258 C C . TRP B 1 125 ? 0.042 -23.604 -12.304 1 98.58 125 TRP B C 1
ATOM 2260 O O . TRP B 1 125 ? -0.562 -24.462 -11.656 1 98.58 125 TRP B O 1
ATOM 2270 N N . LEU B 1 126 ? -0.498 -22.557 -12.644 1 98.81 126 LEU B N 1
ATOM 2271 C CA . LEU B 1 126 ? -1.943 -22.427 -12.793 1 98.81 126 LEU B CA 1
ATOM 2272 C C . LEU B 1 126 ? -2.357 -22.588 -14.252 1 98.81 126 LEU B C 1
ATOM 2274 O O . LEU B 1 126 ? -2.318 -21.625 -15.022 1 98.81 126 LEU B O 1
ATOM 2278 N N . ALA B 1 127 ? -2.75 -23.762 -14.559 1 98.13 127 ALA B N 1
ATOM 2279 C CA . ALA B 1 127 ? -2.985 -24.141 -15.95 1 98.13 127 ALA B CA 1
ATOM 2280 C C . ALA B 1 127 ? -3.853 -25.393 -16.039 1 98.13 127 ALA B C 1
ATOM 2282 O O . ALA B 1 127 ? -3.874 -26.208 -15.113 1 98.13 127 ALA B O 1
ATOM 2283 N N . THR B 1 128 ? -4.461 -25.476 -17.156 1 96.93 128 THR B N 1
ATOM 2284 C CA . THR B 1 128 ? -5.27 -26.672 -17.363 1 96.93 128 THR B CA 1
ATOM 2285 C C . THR B 1 128 ? -4.503 -27.711 -18.176 1 96.93 128 THR B C 1
ATOM 2287 O O . THR B 1 128 ? -4.93 -28.862 -18.284 1 96.93 128 THR B O 1
ATOM 2290 N N . ASP B 1 129 ? -3.348 -27.414 -18.71 1 95.28 129 ASP B N 1
ATOM 2291 C CA . ASP B 1 129 ? -2.638 -28.293 -19.633 1 95.28 129 ASP B CA 1
ATOM 2292 C C . ASP B 1 129 ? -1.27 -28.683 -19.078 1 95.28 129 ASP B C 1
ATOM 2294 O O . ASP B 1 129 ? -0.441 -29.248 -19.794 1 95.28 12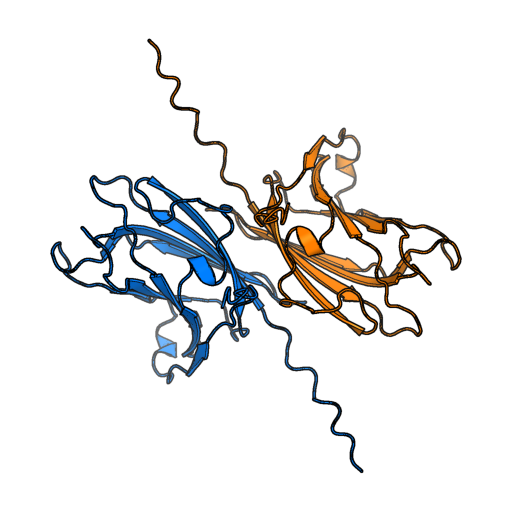9 ASP B O 1
ATOM 2298 N N . THR B 1 130 ? -0.991 -28.272 -17.941 1 95.8 130 THR B N 1
ATOM 2299 C CA . THR B 1 130 ? 0.229 -28.656 -17.24 1 95.8 130 THR B CA 1
ATOM 2300 C C . THR B 1 130 ? -0.066 -28.981 -15.779 1 95.8 130 THR B C 1
ATOM 2302 O O . THR B 1 130 ? -0.916 -28.342 -15.155 1 95.8 130 THR B O 1
ATOM 2305 N N . SER B 1 131 ? 0.647 -29.972 -15.26 1 96.72 131 SER B N 1
ATOM 2306 C CA . SER B 1 131 ? 0.447 -30.334 -13.861 1 96.72 131 SER B CA 1
ATOM 2307 C C . SER B 1 131 ? 0.607 -29.123 -12.948 1 96.72 131 SER B C 1
ATOM 2309 O O . SER B 1 131 ? 1.532 -28.327 -13.12 1 96.72 131 SER B O 1
ATOM 2311 N N . PRO B 1 132 ? -0.315 -28.926 -11.868 1 98.22 132 PRO B N 1
ATOM 2312 C CA . PRO B 1 132 ? -1.294 -29.906 -11.391 1 98.22 132 PRO B CA 1
ATOM 2313 C C . PRO B 1 132 ? -2.646 -29.778 -12.089 1 98.22 132 PRO B C 1
ATOM 2315 O O . PRO B 1 132 ? -3.658 -30.263 -11.577 1 98.22 132 PRO B O 1
ATOM 2318 N N . TYR B 1 133 ? -2.76 -29.11 -13.211 1 97.95 133 TYR B N 1
ATOM 2319 C CA . TYR B 1 133 ? -3.925 -28.961 -14.075 1 97.95 133 TYR B CA 1
ATOM 2320 C C . TYR B 1 133 ? -5.049 -28.226 -13.355 1 97.95 133 TYR B C 1
ATOM 2322 O O . TYR B 1 133 ? -6.216 -28.61 -13.458 1 97.95 133 TYR B O 1
ATOM 2330 N N . GLU B 1 134 ? -4.627 -27.299 -12.49 1 98.39 134 GLU B N 1
ATOM 2331 C CA . GLU B 1 134 ? -5.539 -26.457 -11.722 1 98.39 134 GLU B CA 1
ATOM 2332 C C . GLU B 1 134 ? -5.31 -24.978 -12.022 1 98.39 134 GLU B C 1
ATOM 2334 O O . GLU B 1 134 ? -4.168 -24.541 -12.178 1 98.39 134 GLU B O 1
ATOM 2339 N N . LEU B 1 135 ? -6.363 -24.301 -11.986 1 98.74 135 LEU B N 1
ATOM 2340 C CA . LEU B 1 135 ? -6.266 -22.859 -12.185 1 98.74 135 LEU B CA 1
ATOM 2341 C C . LEU B 1 135 ? -6.157 -22.132 -10.849 1 98.74 135 LEU B C 1
ATOM 2343 O O . LEU B 1 135 ? -6.073 -20.902 -10.812 1 98.74 135 LEU B O 1
ATOM 2347 N N . THR B 1 136 ? -6.131 -22.897 -9.777 1 98.77 136 THR B N 1
ATOM 2348 C CA . THR B 1 136 ? -6.135 -22.318 -8.438 1 98.77 136 THR B CA 1
ATOM 2349 C C . THR B 1 136 ? -4.991 -22.883 -7.601 1 98.77 136 THR B C 1
ATOM 2351 O O . THR B 1 136 ? -4.706 -24.081 -7.657 1 98.77 136 THR B O 1
ATOM 2354 N N . ALA B 1 137 ? -4.326 -22.046 -6.872 1 98.83 137 ALA B N 1
ATOM 2355 C CA . ALA B 1 137 ? -3.356 -22.427 -5.849 1 98.83 137 ALA B CA 1
ATOM 2356 C C . ALA B 1 137 ? -3.821 -21.992 -4.462 1 98.83 137 ALA B C 1
ATOM 2358 O O . ALA B 1 137 ? -4.126 -20.817 -4.243 1 98.83 137 ALA B O 1
ATOM 2359 N N . ILE B 1 138 ? -3.879 -22.91 -3.498 1 98.57 138 ILE B N 1
ATOM 2360 C CA . ILE B 1 138 ? -4.308 -22.646 -2.129 1 98.57 138 ILE B CA 1
ATOM 2361 C C . ILE B 1 138 ? -3.137 -22.86 -1.171 1 98.57 138 ILE B C 1
ATOM 2363 O O . ILE B 1 138 ? -2.426 -23.863 -1.265 1 98.57 138 ILE B O 1
ATOM 2367 N N . ARG B 1 139 ? -2.891 -21.894 -0.364 1 98.49 139 ARG B N 1
ATOM 2368 C CA . ARG B 1 139 ? -1.952 -21.997 0.749 1 98.49 139 ARG B CA 1
ATOM 2369 C C . ARG B 1 139 ? -2.623 -21.625 2.067 1 98.49 139 ARG B C 1
ATOM 2371 O O . ARG B 1 139 ? -3.158 -20.523 2.208 1 98.49 139 ARG B O 1
ATOM 2378 N N . ASP B 1 140 ? -2.613 -22.558 2.998 1 96.42 140 ASP B N 1
ATOM 2379 C CA . ASP B 1 140 ? -3.25 -22.349 4.294 1 96.42 140 ASP B CA 1
ATOM 2380 C C . ASP B 1 140 ? -2.253 -22.544 5.434 1 96.42 140 ASP B C 1
ATOM 2382 O O . ASP B 1 140 ? -1.971 -23.676 5.832 1 96.42 140 ASP B O 1
ATOM 2386 N N . ASP B 1 141 ? -1.765 -21.487 6.003 1 96.98 141 ASP B N 1
ATOM 2387 C CA . ASP B 1 141 ? -0.806 -21.505 7.103 1 96.98 141 ASP B CA 1
ATOM 2388 C C . ASP B 1 141 ? -1.455 -21.042 8.405 1 96.98 141 ASP B C 1
ATOM 2390 O O . ASP B 1 141 ? -0.762 -20.632 9.339 1 96.98 141 ASP B O 1
ATOM 2394 N N . CYS B 1 142 ? -2.799 -21.028 8.388 1 95.42 142 CYS B N 1
ATOM 2395 C CA . CYS B 1 142 ? -3.499 -20.603 9.595 1 95.42 142 CYS B CA 1
ATOM 2396 C C . CYS B 1 142 ? -3.304 -21.61 10.722 1 95.42 142 CYS B C 1
ATOM 2398 O O . CYS B 1 142 ? -3.174 -22.809 10.473 1 95.42 142 CYS B O 1
ATOM 2400 N N . PRO B 1 143 ? -3.357 -21.084 11.888 1 89.39 143 PRO B N 1
ATOM 2401 C CA . PRO B 1 143 ? -3.31 -22.024 13.01 1 89.39 143 PRO B CA 1
ATOM 2402 C C . PRO B 1 143 ? -4.518 -22.957 13.05 1 89.39 143 PRO B C 1
ATOM 2404 O O . PRO B 1 143 ? -5.634 -22.542 12.724 1 89.39 143 PRO B O 1
ATOM 2407 N N . LYS B 1 144 ? -4.397 -24.186 12.951 1 73.71 144 LYS B N 1
ATOM 2408 C CA . LYS B 1 144 ? -5.343 -25.288 12.805 1 73.71 144 LYS B CA 1
ATOM 2409 C C . LYS B 1 144 ? -6.487 -25.167 13.808 1 73.71 144 LYS B C 1
ATOM 2411 O O . LYS B 1 144 ? -7.626 -25.528 13.504 1 73.71 144 LYS B O 1
ATOM 2416 N N . ASP B 1 145 ? -6.251 -24.871 14.973 1 63.03 145 ASP B N 1
ATOM 2417 C CA . ASP B 1 145 ? -7.358 -24.906 15.924 1 63.03 145 ASP B CA 1
ATOM 2418 C C . ASP B 1 145 ? -8.518 -24.035 15.448 1 63.03 145 ASP B C 1
ATOM 2420 O O . ASP B 1 145 ? -9.64 -24.162 15.943 1 63.03 145 ASP B O 1
ATOM 2424 N N . LEU B 1 146 ? -8.286 -23.303 14.374 1 56.99 146 LEU B N 1
ATOM 2425 C CA . LEU B 1 146 ? -9.293 -22.322 13.986 1 56.99 146 LEU B CA 1
ATOM 2426 C C . LEU B 1 146 ? -10.108 -22.821 12.797 1 56.99 146 LEU B C 1
ATOM 2428 O O . LEU B 1 146 ? -10.924 -22.081 12.243 1 56.99 146 LEU B O 1
ATOM 2432 N N . ASN B 1 147 ? -9.831 -23.956 12.309 1 53.87 147 ASN B N 1
ATOM 2433 C CA . ASN B 1 147 ? -10.343 -24.529 11.069 1 53.87 147 ASN B CA 1
ATOM 2434 C C . ASN B 1 147 ? -11.868 -24.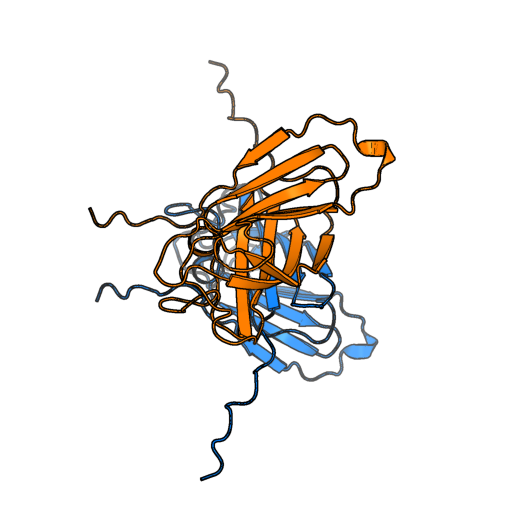578 11.061 1 53.87 147 ASN B C 1
ATOM 2436 O O . ASN B 1 147 ? -12.479 -24.886 10.036 1 53.87 147 ASN B O 1
ATOM 2440 N N . ASN B 1 148 ? -12.465 -24.323 12.219 1 56.95 148 ASN B N 1
ATOM 2441 C CA . ASN B 1 148 ? -13.902 -24.57 12.238 1 56.95 148 ASN B CA 1
ATOM 2442 C C . ASN B 1 148 ? -14.693 -23.31 11.897 1 56.95 148 ASN B C 1
ATOM 2444 O O . ASN B 1 148 ? -15.889 -23.228 12.179 1 56.95 148 ASN B O 1
ATOM 2448 N N . HIS B 1 149 ? -13.944 -22.357 11.326 1 61.4 149 HIS B N 1
ATOM 2449 C CA . HIS B 1 149 ? -14.797 -21.18 11.207 1 61.4 149 HIS B CA 1
ATOM 2450 C C . HIS B 1 149 ? -15.337 -21.032 9.789 1 61.4 149 HIS B C 1
ATOM 2452 O O . HIS B 1 149 ? -14.662 -21.391 8.822 1 61.4 149 HIS B O 1
ATOM 2458 N N . ARG B 1 150 ? -16.634 -20.852 9.723 1 68.42 150 ARG B N 1
ATOM 2459 C CA . ARG B 1 150 ? -17.259 -20.402 8.484 1 68.42 150 ARG B CA 1
ATOM 2460 C C . ARG B 1 150 ? -16.554 -19.169 7.93 1 68.42 150 ARG B C 1
ATOM 2462 O O . ARG B 1 150 ? -16.346 -18.191 8.651 1 68.42 150 ARG B O 1
ATOM 2469 N N . ARG B 1 151 ? -16.068 -19.225 6.668 1 80.18 151 ARG B N 1
ATOM 2470 C CA . ARG B 1 151 ? -15.343 -18.124 6.042 1 80.18 151 ARG B CA 1
ATOM 2471 C C . ARG B 1 151 ? -16.305 -17.07 5.504 1 80.18 151 ARG B C 1
ATOM 2473 O O . ARG B 1 151 ? -17.272 -17.4 4.814 1 80.18 151 ARG B O 1
ATOM 2480 N N . GLU B 1 152 ? -16.232 -15.857 6.024 1 88.22 152 GLU B N 1
ATOM 2481 C CA . GLU B 1 152 ? -16.935 -14.688 5.504 1 88.22 152 GLU B CA 1
ATOM 2482 C C . GLU B 1 152 ? -16.025 -13.848 4.612 1 88.22 152 GLU B C 1
ATOM 2484 O O . GLU B 1 152 ? -14.983 -13.365 5.06 1 88.22 152 GLU B O 1
ATOM 2489 N N . ILE B 1 153 ? -16.466 -13.717 3.402 1 93.7 153 ILE B N 1
ATOM 2490 C CA . ILE B 1 153 ? -15.601 -13.051 2.434 1 93.7 153 ILE B CA 1
ATOM 2491 C C . ILE B 1 153 ? -16.224 -11.722 2.014 1 93.7 153 ILE B C 1
ATOM 2493 O O . ILE B 1 153 ? -17.403 -11.668 1.655 1 93.7 153 ILE B O 1
ATOM 2497 N N . LYS B 1 154 ? -15.47 -10.653 2.12 1 93.88 154 LYS B N 1
ATOM 2498 C CA . LYS B 1 154 ? -15.826 -9.353 1.559 1 93.88 154 LYS B CA 1
ATOM 2499 C C . LYS B 1 154 ? -14.96 -9.021 0.347 1 93.88 154 LYS B C 1
ATOM 2501 O O . LYS B 1 154 ? -13.798 -9.428 0.278 1 93.88 154 LYS B O 1
ATOM 2506 N N . THR B 1 155 ? -15.509 -8.261 -0.629 1 93.52 155 THR B N 1
ATOM 2507 C CA . THR B 1 155 ? -14.795 -7.948 -1.862 1 93.52 155 THR B CA 1
ATOM 2508 C C . THR B 1 155 ? -14.154 -6.566 -1.781 1 93.52 155 THR B C 1
ATOM 2510 O O . THR B 1 155 ? -14.773 -5.617 -1.294 1 93.52 155 THR B O 1
ATOM 2513 N N . ALA B 1 156 ? -12.938 -6.503 -2.261 1 92.37 156 ALA B N 1
ATOM 2514 C CA . ALA B 1 156 ? -12.248 -5.219 -2.337 1 92.37 156 ALA B CA 1
ATOM 2515 C C . ALA B 1 156 ? -12.823 -4.351 -3.453 1 92.37 156 ALA B C 1
ATOM 2517 O O . ALA B 1 156 ? -13.294 -4.868 -4.469 1 92.37 156 ALA B O 1
ATOM 2518 N N . HIS B 1 157 ? -12.82 -3.049 -3.122 1 77.71 157 HIS B N 1
ATOM 2519 C CA . HIS B 1 157 ? -13.346 -2.07 -4.066 1 77.71 157 HIS B CA 1
ATOM 2520 C C . HIS B 1 157 ? -12.279 -1.641 -5.068 1 77.71 157 HIS B C 1
ATOM 2522 O O . HIS B 1 157 ? -11.087 -1.649 -4.752 1 77.71 157 HIS B O 1
ATOM 2528 N N . HIS B 1 158 ? -12.772 -1.445 -6.314 1 67.6 158 HIS B N 1
ATOM 2529 C CA . HIS B 1 158 ? -11.884 -0.896 -7.333 1 67.6 158 HIS B CA 1
ATOM 2530 C C . HIS B 1 158 ? -11.663 0.598 -7.124 1 67.6 158 HIS B C 1
ATOM 2532 O O . HIS B 1 158 ? -12.612 1.339 -6.858 1 67.6 158 HIS B O 1
ATOM 2538 N N . SER B 1 159 ? -10.513 0.947 -6.685 1 56.37 159 SER B N 1
ATOM 2539 C CA . SER B 1 159 ? -10.278 2.375 -6.499 1 56.37 159 SER B CA 1
ATOM 2540 C C . SER B 1 159 ? -10.304 3.117 -7.83 1 56.37 159 SER B C 1
ATOM 2542 O O . SER B 1 159 ? -10.57 4.32 -7.871 1 56.37 159 SER B O 1
ATOM 2544 N N . HIS B 1 160 ? -9.883 2.512 -9.001 1 52.49 160 HIS B N 1
ATOM 2545 C CA . HIS B 1 160 ? -9.624 3.357 -10.161 1 52.49 160 HIS B CA 1
ATOM 2546 C C . HIS B 1 160 ? -10.878 3.522 -11.014 1 52.49 160 HIS B C 1
ATOM 2548 O O . HIS B 1 160 ? -11.62 2.559 -11.226 1 52.49 160 HIS B O 1
ATOM 2554 N N . ALA B 1 161 ? -11.322 4.872 -11.145 1 40.14 161 ALA B N 1
ATOM 2555 C CA . ALA B 1 161 ? -12.36 5.271 -12.092 1 40.14 161 ALA B CA 1
ATOM 2556 C C . ALA B 1 161 ? -12.147 4.608 -13.45 1 40.14 161 ALA B C 1
ATOM 2558 O O . ALA B 1 161 ? -11.097 4.78 -14.074 1 40.14 161 ALA B O 1
ATOM 2559 N N . LEU B 1 162 ? -12.696 3.507 -13.802 1 35.36 162 LEU B N 1
ATOM 2560 C CA . LEU B 1 162 ? -12.8 3.177 -15.219 1 35.36 162 LEU B CA 1
ATOM 2561 C C . LEU B 1 162 ? -13.488 4.298 -15.99 1 35.36 162 LEU B C 1
ATOM 2563 O O . LEU B 1 162 ? -14.635 4.644 -15.7 1 35.36 162 LEU B O 1
ATOM 2567 N N . THR B 1 163 ? -12.745 5.397 -16.374 1 32.82 163 THR B N 1
ATOM 2568 C CA . THR B 1 163 ? -13.359 6.222 -17.409 1 32.82 163 THR B CA 1
ATOM 2569 C C . THR B 1 163 ? -14.04 5.351 -18.461 1 32.82 163 THR B C 1
ATOM 2571 O O . THR B 1 163 ? -13.385 4.547 -19.127 1 32.82 163 THR B O 1
ATOM 2574 N N . SER B 1 164 ? -15.107 4.957 -18.18 1 28 164 SER B N 1
ATOM 2575 C CA . SER B 1 164 ? -15.961 4.394 -19.221 1 28 164 SER B CA 1
ATOM 2576 C C . SER B 1 164 ? -15.902 5.228 -20.496 1 28 164 SER B C 1
ATOM 2578 O O . SER B 1 164 ? -16.305 6.393 -20.502 1 28 164 SER B O 1
ATOM 2580 N N . ILE B 1 165 ? -14.865 5.108 -21.322 1 24.87 165 ILE B N 1
ATOM 2581 C CA . ILE B 1 165 ? -15.024 5.58 -22.693 1 24.87 165 ILE B CA 1
ATOM 2582 C C . ILE B 1 165 ? -16.283 4.971 -23.306 1 24.87 165 ILE B C 1
ATOM 2584 O O . ILE B 1 165 ? -16.343 3.763 -23.544 1 24.87 165 ILE B O 1
ATOM 2588 N N . VAL B 1 166 ? -17.373 5.268 -22.578 1 21.46 166 VAL B N 1
ATOM 2589 C CA . VAL B 1 166 ? -18.495 5.097 -23.496 1 21.46 166 VAL B CA 1
ATOM 2590 C C . VAL B 1 166 ? -18.47 6.2 -24.553 1 21.46 166 VAL B C 1
ATOM 2592 O O . VAL B 1 166 ? -18.232 7.367 -24.235 1 21.46 166 VAL B O 1
#

Sequence (332 aa):
MNNHVLQDSDPDCVYTVYVRTGSILKGGTDSKMTVRFYDSNGYGVQINNLEAWGGLMGPGYNYFERGNLDIFSGRGPCLTAPICALNLTSDGTGPHHGWYCNYLEVTTTGAHIDCNQKLFTIEQWLATDTSPYELTAIRDDCPKDLNNHRREIKTAHHSHALTSIVMNNHVLQDSDPDCVYTVYVRTGSILKGGTDSKMTVRFYDSNGYGVQINNLEAWGGLMGPGYNYFERGNLDIFSGRGPCLTAPICALNLTSDGTGPHHGWYCNYLEVTTTGAHIDCNQKLFTIEQWLATDTSPYELTAIRDDCPKDLNNHRREIKTAHHSHALTSIV

pLDDT: mean 88.6, std 20.18, range [21.46, 98.94]